Protein AF-A0A9D9DMZ6-F1 (afdb_monomer)

pLDDT: mean 81.66, std 17.91, range [35.28, 98.69]

Organism: NCBI:txid2840778

Structure (mmCIF, N/CA/C/O backbone):
data_AF-A0A9D9DMZ6-F1
#
_entry.id   AF-A0A9D9DMZ6-F1
#
loop_
_atom_site.group_PDB
_atom_site.id
_atom_site.type_symbol
_atom_site.label_atom_id
_atom_site.label_alt_id
_atom_site.label_comp_id
_atom_site.label_asym_id
_atom_site.label_entity_id
_atom_site.label_seq_id
_atom_site.pdbx_PDB_ins_code
_atom_site.Cartn_x
_atom_site.Cartn_y
_atom_site.Cartn_z
_atom_site.occupancy
_atom_site.B_iso_or_equiv
_atom_site.auth_seq_id
_atom_site.auth_comp_id
_atom_site.auth_asym_id
_atom_site.auth_atom_id
_atom_site.pdbx_PDB_model_num
ATOM 1 N N . MET A 1 1 ? -43.850 -68.220 29.818 1.00 37.75 1 MET A N 1
ATOM 2 C CA . MET A 1 1 ? -42.716 -68.887 30.498 1.00 37.75 1 MET A CA 1
ATOM 3 C C . MET A 1 1 ? -41.676 -67.817 30.821 1.00 37.75 1 MET A C 1
ATOM 5 O O . MET A 1 1 ? -41.359 -67.054 29.920 1.00 37.75 1 MET A O 1
ATOM 9 N N . LYS A 1 2 ? -41.240 -67.664 32.081 1.00 36.75 2 LYS A N 1
ATOM 10 C CA . LYS A 1 2 ? -40.276 -66.617 32.492 1.00 36.75 2 LYS A CA 1
ATOM 11 C C . LYS A 1 2 ? -38.848 -67.173 32.451 1.00 36.75 2 LYS A C 1
ATOM 13 O O . LYS A 1 2 ? -38.629 -68.248 33.000 1.00 36.75 2 LYS A O 1
ATOM 18 N N . ILE A 1 3 ? -37.891 -66.418 31.912 1.00 43.75 3 ILE A N 1
ATOM 19 C CA . ILE A 1 3 ? -36.450 -66.615 32.156 1.00 43.75 3 ILE A CA 1
ATOM 20 C C . ILE A 1 3 ? -35.879 -65.301 32.711 1.00 43.75 3 ILE A C 1
ATOM 22 O O . ILE A 1 3 ? -36.419 -64.226 32.456 1.00 43.75 3 ILE A O 1
ATOM 26 N N . ARG A 1 4 ? -34.897 -65.425 33.609 1.00 39.34 4 ARG A N 1
ATOM 27 C CA . ARG A 1 4 ? -34.514 -64.419 34.612 1.00 39.34 4 ARG A CA 1
ATOM 28 C C . ARG A 1 4 ? -33.379 -63.499 34.157 1.00 39.34 4 ARG A C 1
ATOM 30 O O . ARG A 1 4 ? -32.518 -63.897 33.384 1.00 39.34 4 ARG A O 1
ATOM 37 N N . ASN A 1 5 ? -33.373 -62.316 34.767 1.00 40.12 5 ASN A N 1
ATOM 38 C CA . ASN A 1 5 ? -32.312 -61.309 34.813 1.00 40.12 5 ASN A CA 1
ATOM 39 C C . ASN A 1 5 ? -30.886 -61.882 34.919 1.00 40.12 5 ASN A C 1
ATOM 41 O O . ASN A 1 5 ? -30.649 -62.784 35.727 1.00 40.12 5 ASN A O 1
ATOM 45 N N . LEU A 1 6 ? -29.926 -61.204 34.276 1.00 42.66 6 LEU A N 1
ATOM 46 C CA . LEU A 1 6 ? -28.527 -61.182 34.709 1.00 42.66 6 LEU A CA 1
ATOM 47 C C . LEU A 1 6 ? -27.909 -59.774 34.544 1.00 42.66 6 LEU A C 1
ATOM 49 O O . LEU A 1 6 ? -27.430 -59.414 33.481 1.00 42.66 6 LEU A O 1
ATOM 53 N N . ILE A 1 7 ? -27.988 -58.997 35.630 1.00 45.31 7 ILE A N 1
ATOM 54 C CA . ILE A 1 7 ? -26.937 -58.123 36.201 1.00 45.31 7 ILE A CA 1
ATOM 55 C C . ILE A 1 7 ? -26.159 -57.171 35.246 1.00 45.31 7 ILE A C 1
ATOM 57 O O . ILE A 1 7 ? -25.244 -57.570 34.534 1.00 45.31 7 ILE A O 1
ATOM 61 N N . LEU A 1 8 ? -26.466 -55.869 35.367 1.00 39.31 8 LEU A N 1
ATOM 62 C CA . LEU A 1 8 ? -25.608 -54.701 35.051 1.00 39.31 8 LEU A CA 1
ATOM 63 C C . LEU A 1 8 ? -24.408 -54.604 36.039 1.00 39.31 8 LEU A C 1
ATOM 65 O O . LEU A 1 8 ? -24.528 -55.184 37.119 1.00 39.31 8 LEU A O 1
ATOM 69 N N . PRO A 1 9 ? -23.357 -53.770 35.822 1.00 46.75 9 PRO A N 1
ATOM 70 C CA . PRO A 1 9 ? -23.075 -52.914 34.659 1.00 46.75 9 PRO A CA 1
ATOM 71 C C . PRO A 1 9 ? -21.611 -52.937 34.143 1.00 46.75 9 PRO A C 1
ATOM 73 O O . PRO A 1 9 ? -20.667 -53.176 34.890 1.00 46.75 9 PRO A O 1
ATOM 76 N N . ALA A 1 10 ? -21.402 -52.524 32.888 1.00 39.53 10 ALA A N 1
ATOM 77 C CA . ALA A 1 10 ? -20.087 -52.131 32.364 1.00 39.53 10 ALA A CA 1
ATOM 78 C C . ALA A 1 10 ? -19.959 -50.594 32.316 1.00 39.53 10 ALA A C 1
ATOM 80 O O . ALA A 1 10 ? -20.006 -49.985 31.251 1.00 39.53 10 ALA A O 1
ATOM 81 N N . VAL A 1 11 ? -19.830 -49.956 33.486 1.00 48.62 11 VAL A N 1
ATOM 82 C CA . VAL A 1 11 ? -19.510 -48.520 33.605 1.00 48.62 11 VAL A CA 1
ATOM 83 C C . VAL A 1 11 ? -18.025 -48.376 33.920 1.00 48.62 11 VAL A C 1
ATOM 85 O O . VAL A 1 11 ? -17.652 -48.339 35.086 1.00 48.62 11 VAL A O 1
ATOM 88 N N . LEU A 1 12 ? -17.195 -48.330 32.874 1.00 45.12 12 LEU A N 1
ATOM 89 C CA . LEU A 1 12 ? -15.930 -47.580 32.816 1.00 45.12 12 LEU A CA 1
ATOM 90 C C . LEU A 1 12 ? -15.348 -47.702 31.398 1.00 45.12 12 LEU A C 1
ATOM 92 O O . LEU A 1 12 ? -14.636 -48.653 31.085 1.00 45.12 12 LEU A O 1
ATOM 96 N N . LEU A 1 13 ? -15.655 -46.743 30.522 1.00 39.28 13 LEU A N 1
ATOM 97 C CA . LEU A 1 13 ? -14.979 -46.632 29.228 1.00 39.28 13 LEU A CA 1
ATOM 98 C C . LEU A 1 13 ? -14.701 -45.162 28.897 1.00 39.28 13 LEU A C 1
ATOM 100 O O . LEU A 1 13 ? -15.399 -44.517 28.127 1.00 39.28 13 LEU A O 1
ATOM 104 N N . LEU A 1 14 ? -13.652 -44.674 29.564 1.00 43.72 14 LEU A N 1
ATOM 105 C CA . LEU A 1 14 ? -12.668 -43.723 29.041 1.00 43.72 14 LEU A CA 1
ATOM 106 C C . LEU A 1 14 ? -13.216 -42.420 28.429 1.00 43.72 14 LEU A C 1
ATOM 108 O O . LEU A 1 14 ? -13.197 -42.202 27.219 1.00 43.72 14 LEU A O 1
ATOM 112 N N . PHE A 1 15 ? -13.545 -41.481 29.320 1.00 45.50 15 PHE A N 1
ATOM 113 C CA . PHE A 1 15 ? -13.350 -40.051 29.060 1.00 45.50 15 PHE A CA 1
ATOM 114 C C . PHE A 1 15 ? -11.853 -39.771 28.833 1.00 45.50 15 PHE A C 1
ATOM 116 O O . PHE A 1 15 ? -11.133 -39.493 29.791 1.00 45.50 15 PHE A O 1
ATOM 123 N N . SER A 1 16 ? -11.362 -39.864 27.594 1.00 45.53 16 SER A N 1
ATOM 124 C CA . SER A 1 16 ? -9.968 -39.502 27.283 1.00 45.53 16 SER A CA 1
ATOM 125 C C . SER A 1 16 ? -9.692 -39.256 25.791 1.00 45.53 16 SER A C 1
ATOM 127 O O . SER A 1 16 ? -8.768 -39.853 25.254 1.00 45.53 16 SER A O 1
ATOM 129 N N . LEU A 1 17 ? -10.467 -38.386 25.127 1.00 41.41 17 LEU A N 1
ATOM 130 C CA . LEU A 1 17 ? -10.063 -37.675 23.893 1.00 41.41 17 LEU A CA 1
ATOM 131 C C . LEU A 1 17 ? -10.787 -36.312 23.784 1.00 41.41 17 LEU A C 1
ATOM 133 O O . LEU A 1 17 ? -11.514 -36.042 22.835 1.00 41.41 17 LEU A O 1
ATOM 137 N N . TYR A 1 18 ? -10.577 -35.441 24.774 1.00 45.91 18 TYR A N 1
ATOM 138 C CA . TYR A 1 18 ? -10.715 -33.988 24.603 1.00 45.91 18 TYR A CA 1
ATOM 139 C C . TYR A 1 18 ? -9.378 -33.356 24.987 1.00 45.91 18 TYR A C 1
ATOM 141 O O . TYR A 1 18 ? -9.158 -32.923 26.113 1.00 45.91 18 TYR A O 1
ATOM 149 N N . SER A 1 19 ? -8.458 -33.393 24.030 1.00 38.38 19 SER A N 1
ATOM 150 C CA . SER A 1 19 ? -7.196 -32.663 24.055 1.00 38.38 19 SER A CA 1
ATOM 151 C C . SER A 1 19 ? -6.942 -32.196 22.627 1.00 38.38 19 SER A C 1
ATOM 153 O O . SER A 1 19 ? -6.104 -32.715 21.901 1.00 38.38 19 SER A O 1
ATOM 155 N N . CYS A 1 20 ? -7.767 -31.238 22.201 1.00 35.28 20 CYS A N 1
ATOM 156 C CA . CYS A 1 20 ? -7.251 -30.224 21.304 1.00 35.28 20 CYS A CA 1
ATOM 157 C C . CYS A 1 20 ? -6.386 -29.360 22.223 1.00 35.28 20 CYS A C 1
ATOM 159 O O . CYS A 1 20 ? -6.928 -28.566 22.996 1.00 35.28 20 CYS A O 1
ATOM 161 N N . GLU A 1 21 ? -5.079 -29.619 22.260 1.00 38.88 21 GLU A N 1
ATOM 162 C CA . GLU A 1 21 ? -4.162 -28.670 22.880 1.00 38.88 21 GLU A CA 1
ATOM 163 C C . GLU A 1 21 ? -4.333 -27.360 22.115 1.00 38.88 21 GLU A C 1
ATOM 165 O O . GLU A 1 21 ? -4.167 -27.305 20.896 1.00 38.88 21 GLU A O 1
ATOM 170 N N . VAL A 1 22 ? -4.783 -26.327 22.825 1.00 42.16 22 VAL A N 1
ATOM 171 C CA . VAL A 1 22 ? -4.778 -24.975 22.285 1.00 42.16 22 VAL A CA 1
ATOM 172 C C . VAL A 1 22 ? -3.311 -24.580 22.251 1.00 42.16 22 VAL A C 1
ATOM 174 O O . VAL A 1 22 ? -2.717 -24.334 23.301 1.00 42.16 22 VAL A O 1
ATOM 177 N N . GLU A 1 23 ? -2.720 -24.577 21.059 1.00 40.06 23 GLU A N 1
ATOM 178 C CA . GLU A 1 23 ? -1.382 -24.036 20.834 1.00 40.06 23 GLU A CA 1
ATOM 179 C C . GLU A 1 23 ? -1.420 -22.508 21.020 1.00 40.06 23 GLU A C 1
ATOM 181 O O . GLU A 1 23 ? -1.447 -21.738 20.063 1.00 40.06 23 GLU A O 1
ATOM 186 N N . GLU A 1 24 ? -1.434 -22.052 22.275 1.00 48.66 24 GLU A N 1
ATOM 187 C CA . GLU A 1 24 ? -1.028 -20.690 22.611 1.00 48.66 24 GLU A CA 1
ATOM 188 C C . GLU A 1 24 ? 0.501 -20.621 22.625 1.00 48.66 24 GLU A C 1
ATOM 190 O O . GLU A 1 24 ? 1.169 -21.297 23.414 1.00 48.66 24 GLU A O 1
ATOM 195 N N . PRO A 1 25 ? 1.059 -19.731 21.797 1.00 38.06 25 PRO A N 1
ATOM 196 C CA . PRO A 1 25 ? 1.974 -18.758 22.374 1.00 38.06 25 PRO A CA 1
ATOM 197 C C . PRO A 1 25 ? 1.636 -17.322 21.949 1.00 38.06 25 PRO A C 1
ATOM 199 O O . PRO A 1 25 ? 2.537 -16.504 21.790 1.00 38.06 25 PRO A O 1
ATOM 202 N N . PHE A 1 26 ? 0.350 -16.964 21.840 1.00 41.75 26 PHE A N 1
ATOM 203 C CA . PHE A 1 26 ? -0.015 -15.549 21.936 1.00 41.75 26 PHE A CA 1
ATOM 204 C C . PHE A 1 26 ? 0.197 -15.094 23.381 1.00 41.75 26 PHE A C 1
ATOM 206 O O . PHE A 1 26 ? -0.598 -15.381 24.276 1.00 41.75 26 PHE A O 1
ATOM 213 N N . SER A 1 27 ? 1.316 -14.404 23.612 1.00 45.25 27 SER A N 1
ATOM 214 C CA . SER A 1 27 ? 1.626 -13.768 24.892 1.00 45.25 27 SER A CA 1
ATOM 215 C C . SER A 1 27 ? 0.422 -12.947 25.358 1.00 45.25 27 SER A C 1
ATOM 217 O O . SER A 1 27 ? -0.088 -12.134 24.587 1.00 45.25 27 SER A O 1
ATOM 219 N N . LYS A 1 28 ? -0.041 -13.182 26.596 1.00 42.53 28 LYS A N 1
ATOM 220 C CA . LYS A 1 28 ? -1.295 -12.645 27.154 1.00 42.53 28 LYS A CA 1
ATOM 221 C C . LYS A 1 28 ? -1.372 -11.116 27.090 1.00 42.53 28 LYS A C 1
ATOM 223 O O . LYS A 1 28 ? -1.122 -10.430 28.084 1.00 42.53 28 LYS A O 1
ATOM 228 N N . ARG A 1 29 ? -1.809 -10.579 25.952 1.00 57.09 29 ARG A N 1
ATOM 229 C CA . ARG A 1 29 ? -2.463 -9.276 25.908 1.00 57.09 29 ARG A CA 1
ATOM 230 C C . ARG A 1 29 ? -3.816 -9.451 26.589 1.00 57.09 29 ARG A C 1
ATOM 232 O O . ARG A 1 29 ? -4.506 -10.441 26.358 1.00 57.09 29 ARG A O 1
ATOM 239 N N . SER A 1 30 ? -4.165 -8.532 27.481 1.00 68.88 30 SER A N 1
ATOM 240 C CA . SER A 1 30 ? -5.499 -8.520 28.075 1.00 68.88 30 SER A CA 1
ATOM 241 C C . SER A 1 30 ? -6.530 -8.329 26.969 1.00 68.88 30 SER A C 1
ATOM 243 O O . SER A 1 30 ? -6.394 -7.399 26.169 1.00 68.88 30 SER A O 1
ATOM 245 N N . GLU A 1 31 ? -7.544 -9.187 26.948 1.00 78.75 31 GLU A N 1
ATOM 246 C CA . GLU A 1 31 ? -8.739 -9.002 26.128 1.00 78.75 31 GLU A CA 1
ATOM 247 C C . GLU A 1 31 ? -9.329 -7.613 26.419 1.00 78.75 31 GLU A C 1
ATOM 249 O O . GLU A 1 31 ? -9.458 -7.216 27.582 1.00 78.75 31 GLU A O 1
ATOM 254 N N . ILE A 1 32 ? -9.600 -6.843 25.367 1.00 84.31 32 ILE A N 1
ATOM 255 C CA . ILE A 1 32 ? -10.177 -5.498 25.474 1.00 84.31 32 ILE A CA 1
ATOM 256 C C . ILE A 1 32 ? -11.670 -5.529 25.176 1.00 84.31 32 ILE A C 1
ATOM 258 O O . ILE A 1 32 ? -12.154 -6.383 24.435 1.00 84.31 32 ILE A O 1
ATOM 262 N N . GLU A 1 33 ? -12.380 -4.532 25.697 1.00 87.38 33 GLU A N 1
ATOM 263 C CA . GLU A 1 33 ? -13.735 -4.217 25.261 1.00 87.38 33 GLU A CA 1
ATOM 264 C C . GLU A 1 33 ? -13.714 -3.749 23.795 1.00 87.38 33 GLU A C 1
ATOM 266 O O . GLU A 1 33 ? -13.025 -2.785 23.440 1.00 87.38 33 GLU A O 1
ATOM 271 N N . GLU A 1 34 ? -14.443 -4.460 22.937 1.00 91.62 34 GLU A N 1
ATOM 272 C CA . GLU A 1 34 ? -14.573 -4.171 21.505 1.00 91.62 34 GLU A CA 1
ATOM 273 C C . GLU A 1 34 ? -15.704 -3.177 21.221 1.00 91.62 34 GLU A C 1
ATOM 275 O O . GLU A 1 34 ? -16.625 -2.998 22.017 1.00 91.62 34 GLU A O 1
ATOM 280 N N . GLY A 1 35 ? -15.657 -2.531 20.054 1.00 91.31 35 GLY A N 1
ATOM 281 C CA . GLY A 1 35 ? -16.710 -1.613 19.611 1.00 91.31 35 GLY A CA 1
ATOM 282 C C . GLY A 1 35 ? -16.605 -0.184 20.155 1.00 91.31 35 GLY A C 1
ATOM 283 O O . GLY A 1 35 ? -17.409 0.664 19.766 1.00 91.31 35 GLY A O 1
ATOM 284 N N . LEU A 1 36 ? -15.613 0.127 20.997 1.00 91.75 36 LEU A N 1
ATOM 285 C CA . LEU A 1 36 ? -15.383 1.483 21.500 1.00 91.75 36 LEU A CA 1
ATOM 286 C C . LEU A 1 36 ? -14.751 2.356 20.400 1.00 91.75 36 LEU A C 1
ATOM 288 O O . LEU A 1 36 ? -13.689 1.991 19.890 1.00 91.75 36 LEU A O 1
ATOM 292 N N . PRO A 1 37 ? -15.339 3.512 20.030 1.00 93.94 37 PRO A N 1
ATOM 293 C CA . PRO A 1 37 ? -14.751 4.406 19.035 1.00 93.94 37 PRO A CA 1
ATOM 294 C C . PRO A 1 37 ? -13.361 4.894 19.455 1.00 93.94 37 PRO A C 1
ATOM 296 O O . PRO A 1 37 ? -13.184 5.425 20.553 1.00 93.94 37 PRO A O 1
ATOM 299 N N . VAL A 1 38 ? -12.379 4.753 18.566 1.00 95.44 38 VAL A N 1
ATOM 300 C CA . VAL A 1 38 ? -10.989 5.134 18.825 1.00 95.44 38 VAL A CA 1
ATOM 301 C C . VAL A 1 38 ? -10.318 5.710 17.578 1.00 95.44 38 VAL A C 1
ATOM 303 O O . VAL A 1 38 ? -10.436 5.197 16.464 1.00 95.44 38 VAL A O 1
ATOM 306 N N . LYS A 1 39 ? -9.576 6.798 17.781 1.00 96.06 39 LYS A N 1
ATOM 307 C CA . LYS A 1 39 ? -8.600 7.332 16.836 1.00 96.06 39 LYS A CA 1
ATOM 308 C C . LYS A 1 39 ? -7.282 6.584 17.013 1.00 96.06 39 LYS A C 1
ATOM 310 O O . LYS A 1 39 ? -6.703 6.600 18.096 1.00 96.06 39 LYS A O 1
ATOM 315 N N . VAL A 1 40 ? -6.791 5.968 15.950 1.00 95.56 40 VAL A N 1
ATOM 316 C CA . VAL A 1 40 ? -5.572 5.163 15.941 1.00 95.56 40 VAL A CA 1
ATOM 317 C C . VAL A 1 40 ? -4.466 5.910 15.206 1.00 95.56 40 VAL A C 1
ATOM 319 O O . VAL A 1 40 ? -4.624 6.289 14.044 1.00 95.56 40 VAL A O 1
ATOM 322 N N . LEU A 1 41 ? -3.336 6.092 15.885 1.00 96.38 41 LEU A N 1
ATOM 323 C CA . LEU A 1 41 ? -2.079 6.549 15.308 1.00 96.38 41 LEU A CA 1
ATOM 324 C C . LEU A 1 41 ? -1.249 5.331 14.888 1.00 96.38 41 LEU A C 1
ATOM 326 O O . LEU A 1 41 ? -0.882 4.489 15.713 1.00 96.38 41 LEU A O 1
ATOM 330 N N . VAL A 1 42 ? -0.977 5.253 13.588 1.00 97.12 42 VAL A N 1
ATOM 331 C CA . VAL A 1 42 ? -0.292 4.158 12.901 1.00 97.12 42 VAL A CA 1
ATOM 332 C C . VAL A 1 42 ? 1.087 4.653 12.447 1.00 97.12 42 VAL A C 1
ATOM 334 O O . VAL A 1 42 ? 1.163 5.426 11.486 1.00 97.12 42 VAL A O 1
ATOM 337 N N . PRO A 1 43 ? 2.188 4.246 13.104 1.00 97.00 43 PRO A N 1
ATOM 338 C CA . PRO A 1 43 ? 3.532 4.479 12.587 1.00 97.00 43 PRO A CA 1
ATOM 339 C C . PRO A 1 43 ? 3.691 3.798 11.226 1.00 97.00 43 PRO A C 1
ATOM 341 O O . PRO A 1 43 ? 3.212 2.677 11.045 1.00 97.00 43 PRO A O 1
ATOM 344 N N . PHE A 1 44 ? 4.371 4.440 10.276 1.00 96.88 44 PHE A N 1
ATOM 345 C CA . PHE A 1 44 ? 4.678 3.829 8.983 1.00 96.88 44 PHE A CA 1
ATOM 346 C C . PHE A 1 44 ? 6.150 3.965 8.607 1.00 96.88 44 PHE A C 1
ATOM 348 O O . PHE A 1 44 ? 6.800 4.973 8.912 1.00 96.88 44 PHE A O 1
ATOM 355 N N . ARG A 1 45 ? 6.625 2.987 7.830 1.00 95.25 45 ARG A N 1
ATOM 356 C CA . ARG A 1 45 ? 7.841 3.105 7.024 1.00 95.25 45 ARG A CA 1
ATOM 357 C C . ARG A 1 45 ? 7.678 2.450 5.660 1.00 95.25 45 ARG A C 1
ATOM 359 O O . ARG A 1 45 ? 6.905 1.508 5.493 1.00 95.25 45 ARG A O 1
ATOM 366 N N . THR A 1 46 ? 8.472 2.893 4.699 1.00 91.12 46 THR A N 1
ATOM 367 C CA . THR A 1 46 ? 8.664 2.193 3.427 1.00 91.12 46 THR A CA 1
ATOM 368 C C . THR A 1 46 ? 9.827 1.203 3.516 1.00 91.12 46 THR A C 1
ATOM 370 O O . THR A 1 46 ? 10.835 1.434 4.191 1.00 91.12 46 THR A O 1
ATOM 373 N N . GLN A 1 47 ? 9.679 0.059 2.855 1.00 81.44 47 GLN A N 1
ATOM 374 C CA . GLN A 1 47 ? 10.746 -0.912 2.648 1.00 81.44 47 GLN A CA 1
ATOM 375 C C . GLN A 1 47 ? 11.454 -0.617 1.317 1.00 81.44 47 GLN A C 1
ATOM 377 O O . GLN A 1 47 ? 10.774 -0.339 0.325 1.00 81.44 47 GLN A O 1
ATOM 382 N N . PRO A 1 48 ? 12.795 -0.723 1.239 1.00 65.12 48 PRO A N 1
ATOM 383 C CA . PRO A 1 48 ? 13.491 -0.671 -0.040 1.00 65.12 48 PRO A CA 1
ATOM 384 C C . PRO A 1 48 ? 13.003 -1.821 -0.926 1.00 65.12 48 PRO A C 1
ATOM 386 O O . PRO A 1 48 ? 13.202 -2.989 -0.592 1.00 65.12 48 PRO A O 1
ATOM 389 N N . GLY A 1 49 ? 12.358 -1.506 -2.051 1.00 59.22 49 GLY A N 1
ATOM 390 C CA . GLY A 1 49 ? 11.912 -2.539 -2.987 1.00 59.22 49 GLY A CA 1
ATOM 391 C C . GLY A 1 49 ? 13.101 -3.323 -3.549 1.00 59.22 49 GLY A C 1
ATOM 392 O O . GLY A 1 49 ? 14.156 -2.734 -3.798 1.00 59.22 49 GLY A O 1
ATOM 393 N N . VAL A 1 50 ? 12.917 -4.631 -3.768 1.00 56.06 50 VAL A N 1
ATOM 394 C CA . VAL A 1 50 ? 13.964 -5.554 -4.243 1.00 56.06 50 VAL A CA 1
ATOM 395 C C . VAL A 1 50 ? 14.673 -4.957 -5.459 1.00 56.06 50 VAL A C 1
ATOM 397 O O . VAL A 1 50 ? 14.066 -4.743 -6.513 1.00 56.06 50 VAL A O 1
ATOM 400 N N . VAL A 1 51 ? 15.953 -4.616 -5.275 1.00 48.41 51 VAL A N 1
ATOM 401 C CA . VAL A 1 51 ? 16.706 -3.878 -6.284 1.00 48.41 51 VAL A CA 1
ATOM 402 C C . VAL A 1 51 ? 17.146 -4.801 -7.380 1.00 48.41 51 VAL A C 1
ATOM 404 O O . VAL A 1 51 ? 17.811 -5.815 -7.185 1.00 48.41 51 VAL A O 1
ATOM 407 N N . ILE A 1 52 ? 16.845 -4.297 -8.551 1.00 51.53 52 ILE A N 1
ATOM 408 C CA . ILE A 1 52 ? 17.470 -4.615 -9.798 1.00 51.53 52 ILE A CA 1
ATOM 409 C C . ILE A 1 52 ? 17.247 -3.295 -10.619 1.00 51.53 52 ILE A C 1
ATOM 411 O O . ILE A 1 52 ? 16.163 -2.753 -10.531 1.00 51.53 52 ILE A O 1
ATOM 415 N N . THR A 1 53 ? 18.212 -2.618 -11.268 1.00 42.47 53 THR A N 1
ATOM 416 C CA . THR A 1 53 ? 18.091 -1.191 -11.746 1.00 42.47 53 THR A CA 1
ATOM 417 C C . THR A 1 53 ? 16.812 -0.735 -12.496 1.00 42.47 53 THR A C 1
ATOM 419 O O . THR A 1 53 ? 16.141 -1.481 -13.189 1.00 42.47 53 THR A O 1
ATOM 422 N N . ARG A 1 54 ? 16.612 0.583 -12.589 1.00 54.78 54 ARG A N 1
ATOM 423 C CA . ARG A 1 54 ? 16.808 1.284 -13.882 1.00 54.78 54 ARG A CA 1
ATOM 424 C C . ARG A 1 54 ? 17.704 2.493 -13.568 1.00 54.78 54 ARG A C 1
ATOM 426 O O . ARG A 1 54 ? 18.468 2.412 -12.610 1.00 54.78 54 ARG A O 1
ATOM 433 N N . ALA A 1 55 ? 17.637 3.596 -14.315 1.00 46.62 55 ALA A N 1
ATOM 434 C CA . ALA A 1 55 ? 18.256 4.841 -13.859 1.00 46.62 55 ALA A CA 1
ATOM 435 C C . ALA A 1 55 ? 17.737 5.155 -12.446 1.00 46.62 55 ALA A C 1
ATOM 437 O O . ALA A 1 55 ? 16.525 5.257 -12.260 1.00 46.62 55 ALA A O 1
ATOM 438 N N . ASP A 1 56 ? 18.648 5.204 -11.476 1.00 53.12 56 ASP A N 1
ATOM 439 C CA . ASP A 1 56 ? 18.305 5.261 -10.060 1.00 53.12 56 ASP A CA 1
ATOM 440 C C . ASP A 1 56 ? 17.618 6.596 -9.764 1.00 53.12 56 ASP A C 1
ATOM 442 O O . ASP A 1 56 ? 18.233 7.661 -9.870 1.00 53.12 56 ASP A O 1
ATOM 446 N N . GLN A 1 57 ? 16.330 6.551 -9.425 1.00 59.19 57 GLN A N 1
ATOM 447 C CA . GLN A 1 57 ? 15.746 7.647 -8.668 1.00 59.19 57 GLN A CA 1
ATOM 448 C C . GLN A 1 57 ? 16.349 7.539 -7.270 1.00 59.19 57 GLN A C 1
ATOM 450 O O . GLN A 1 57 ? 16.439 6.441 -6.721 1.00 59.19 57 GLN A O 1
ATOM 455 N N . GLY A 1 58 ? 16.799 8.659 -6.702 1.00 68.19 58 GLY A N 1
ATOM 456 C CA . GLY A 1 58 ? 17.417 8.631 -5.378 1.00 68.19 58 GLY A CA 1
ATOM 457 C C . GLY A 1 58 ? 16.486 7.948 -4.374 1.00 68.19 58 GLY A C 1
ATOM 458 O O . GLY A 1 58 ? 15.272 8.146 -4.429 1.00 68.19 58 GLY A O 1
ATOM 459 N N . ALA A 1 59 ? 17.043 7.158 -3.452 1.00 75.00 59 ALA A N 1
ATOM 460 C CA . ALA A 1 59 ? 16.258 6.376 -2.492 1.00 75.00 59 ALA A CA 1
ATOM 461 C C . ALA A 1 59 ? 15.269 7.223 -1.661 1.00 75.00 59 ALA A C 1
ATOM 463 O O . ALA A 1 59 ? 14.298 6.687 -1.141 1.00 75.00 59 ALA A O 1
ATOM 464 N N . GLU A 1 60 ? 15.483 8.535 -1.554 1.00 79.12 60 GLU A N 1
ATOM 465 C CA . GLU A 1 60 ? 14.523 9.492 -0.997 1.00 79.12 60 GLU A CA 1
ATOM 466 C C . GLU A 1 60 ? 13.211 9.568 -1.801 1.00 79.12 60 GLU A C 1
ATOM 468 O O . GLU A 1 60 ? 12.139 9.565 -1.204 1.00 79.12 60 GLU A O 1
ATOM 473 N N . LEU A 1 61 ? 13.283 9.598 -3.137 1.00 82.50 61 LEU A N 1
ATOM 474 C CA . LEU A 1 61 ? 12.126 9.663 -4.036 1.00 82.50 61 LEU A CA 1
ATOM 475 C C . LEU A 1 61 ? 11.454 8.296 -4.198 1.00 82.50 61 LEU A C 1
ATOM 477 O O . LEU A 1 61 ? 10.236 8.204 -4.076 1.00 82.50 61 LEU A O 1
ATOM 481 N N . GLU A 1 62 ? 12.225 7.222 -4.422 1.00 84.88 62 GLU A N 1
ATOM 482 C CA . GLU A 1 62 ? 11.651 5.873 -4.608 1.00 84.88 62 GLU A CA 1
ATOM 483 C C . GLU A 1 62 ? 10.869 5.369 -3.399 1.00 84.88 62 GLU A C 1
ATOM 485 O O . GLU A 1 62 ? 9.969 4.549 -3.556 1.00 84.88 62 GLU A O 1
ATOM 490 N N . ASN A 1 63 ? 11.237 5.836 -2.208 1.00 89.00 63 ASN A N 1
ATOM 491 C CA . ASN A 1 63 ? 10.654 5.419 -0.942 1.00 89.00 63 ASN A CA 1
ATOM 492 C C . ASN A 1 63 ? 9.756 6.514 -0.338 1.00 89.00 63 ASN A C 1
ATOM 494 O O . ASN A 1 63 ? 9.432 6.429 0.848 1.00 89.00 63 ASN A O 1
ATOM 498 N N . ARG A 1 64 ? 9.374 7.542 -1.117 1.00 92.50 64 ARG A N 1
ATOM 499 C CA . ARG A 1 64 ? 8.524 8.642 -0.648 1.00 92.50 64 ARG A CA 1
ATOM 500 C C . ARG A 1 64 ? 7.052 8.241 -0.593 1.00 92.50 64 ARG A C 1
ATOM 502 O O . ARG A 1 64 ? 6.510 7.752 -1.579 1.00 92.50 64 ARG A O 1
ATOM 509 N N . VAL A 1 65 ? 6.390 8.552 0.51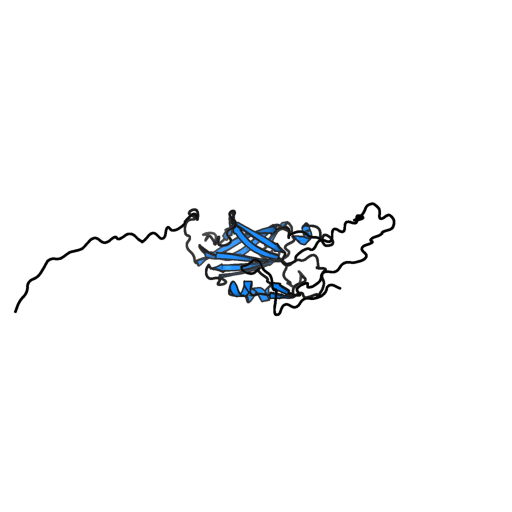6 1.00 96.19 65 VAL A N 1
ATOM 510 C CA . VAL A 1 65 ? 4.930 8.580 0.667 1.00 96.19 65 VAL A CA 1
ATOM 511 C C . VAL A 1 65 ? 4.482 10.042 0.578 1.00 96.19 65 VAL A C 1
ATOM 513 O O . VAL A 1 65 ? 5.014 10.893 1.288 1.00 96.19 65 VAL A O 1
ATOM 516 N N . ASN A 1 66 ? 3.543 10.349 -0.318 1.00 96.56 66 ASN A N 1
ATOM 517 C CA . ASN A 1 66 ? 2.990 11.700 -0.509 1.00 96.56 66 ASN A CA 1
ATOM 518 C C . ASN A 1 66 ? 1.549 11.806 0.018 1.00 96.56 66 ASN A C 1
ATOM 520 O O . ASN A 1 66 ? 1.150 12.834 0.554 1.00 96.56 66 ASN A O 1
ATOM 524 N N . ASN A 1 67 ? 0.788 10.723 -0.127 1.00 98.06 67 ASN A N 1
ATOM 525 C CA . ASN A 1 67 ? -0.536 10.508 0.443 1.00 98.06 67 ASN A CA 1
ATOM 526 C C . ASN A 1 67 ? -0.691 9.006 0.753 1.00 98.06 67 ASN A C 1
ATOM 528 O O . ASN A 1 67 ? 0.087 8.184 0.250 1.00 98.06 67 ASN A O 1
ATOM 532 N N . ALA A 1 68 ? -1.674 8.643 1.575 1.00 98.44 68 ALA A N 1
ATOM 533 C CA . ALA A 1 68 ? -2.010 7.247 1.845 1.00 98.44 68 ALA A CA 1
ATOM 534 C C . ALA A 1 68 ? -3.492 7.072 2.178 1.00 98.44 68 ALA A C 1
ATOM 536 O O . ALA A 1 68 ? -4.071 7.877 2.897 1.00 98.44 68 ALA A O 1
ATOM 537 N N . TYR A 1 69 ? -4.099 5.995 1.697 1.00 98.69 69 TYR A N 1
ATOM 538 C CA . TYR A 1 69 ? -5.433 5.561 2.086 1.00 98.69 69 TYR A CA 1
ATOM 539 C C . TYR A 1 69 ? -5.306 4.368 3.034 1.00 98.69 69 TYR A C 1
ATOM 541 O O . TYR A 1 69 ? -4.702 3.353 2.681 1.00 98.69 69 TYR A O 1
ATOM 549 N N . LEU A 1 70 ? -5.842 4.508 4.244 1.00 98.62 70 LEU A N 1
ATOM 550 C CA . LEU A 1 70 ? -5.898 3.452 5.251 1.00 98.62 70 LEU A CA 1
ATOM 551 C C . LEU A 1 70 ? -7.264 2.768 5.237 1.00 98.62 70 LEU A C 1
ATOM 553 O O . LEU A 1 70 ? -8.291 3.441 5.131 1.00 98.62 70 LEU A O 1
ATOM 557 N N . ILE A 1 71 ? -7.267 1.447 5.422 1.00 98.62 71 ILE A N 1
ATOM 558 C CA . ILE A 1 71 ? -8.467 0.625 5.613 1.00 98.62 71 ILE A CA 1
ATOM 559 C C . ILE A 1 71 ? -8.250 -0.295 6.814 1.00 98.62 71 ILE A C 1
ATOM 561 O O . ILE A 1 71 ? -7.229 -0.975 6.896 1.00 98.62 71 ILE A O 1
ATOM 565 N N . VAL A 1 72 ? -9.209 -0.317 7.737 1.00 98.31 72 VAL A N 1
ATOM 566 C CA . VAL A 1 72 ? -9.265 -1.255 8.863 1.00 98.31 72 VAL A CA 1
ATOM 567 C C . VAL A 1 72 ? -10.346 -2.285 8.580 1.00 98.31 72 VAL A C 1
ATOM 569 O O . VAL A 1 72 ? -11.492 -1.917 8.300 1.00 98.31 72 VAL A O 1
ATOM 572 N N . PHE A 1 73 ? -9.990 -3.558 8.705 1.00 98.31 73 PHE A N 1
ATOM 573 C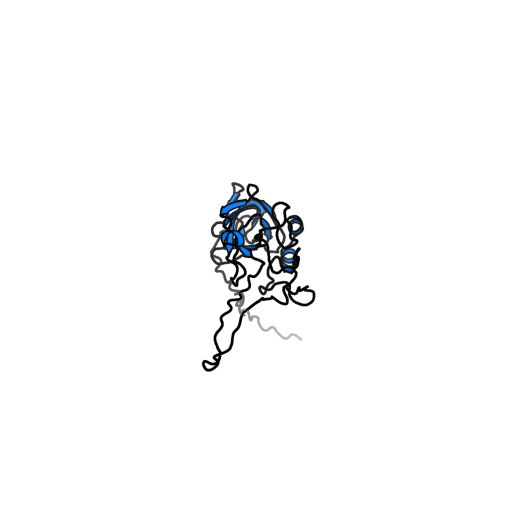 CA . PHE A 1 73 ? -10.912 -4.682 8.615 1.00 98.31 73 PHE A CA 1
ATOM 574 C C . PHE A 1 73 ? -11.021 -5.409 9.960 1.00 98.31 73 PHE A C 1
ATOM 576 O O . PHE A 1 73 ? -10.037 -5.488 10.701 1.00 98.31 73 PHE A O 1
ATOM 583 N N . ASP A 1 74 ? -12.210 -5.933 10.267 1.00 97.12 74 ASP A N 1
ATOM 584 C CA . ASP A 1 74 ? -12.393 -6.915 11.344 1.00 97.12 74 ASP A CA 1
ATOM 585 C C . ASP A 1 74 ? -11.793 -8.288 10.968 1.00 97.12 74 ASP A C 1
ATOM 587 O O . ASP A 1 74 ? -11.337 -8.491 9.842 1.00 97.12 74 ASP A O 1
ATOM 591 N N . GLU A 1 75 ? -11.787 -9.246 11.901 1.00 94.81 75 GLU A N 1
ATOM 592 C CA . GLU A 1 75 ? -11.292 -10.612 11.656 1.00 94.81 75 GLU A CA 1
ATOM 593 C C . GLU A 1 75 ? -11.977 -11.327 10.474 1.00 94.81 75 GLU A C 1
ATOM 595 O O . GLU A 1 75 ? -11.350 -12.146 9.805 1.00 94.81 75 GLU A O 1
ATOM 600 N N . VAL A 1 76 ? -13.249 -11.024 10.203 1.00 95.19 76 VAL A N 1
ATOM 601 C CA . VAL A 1 76 ? -14.032 -11.643 9.118 1.00 95.19 76 VAL A CA 1
ATOM 602 C C . VAL A 1 76 ? -13.788 -10.929 7.778 1.00 95.19 76 VAL A C 1
ATOM 604 O O . VAL A 1 76 ? -14.189 -11.417 6.722 1.00 95.19 76 VAL A O 1
ATOM 607 N N . GLY A 1 77 ? -13.100 -9.787 7.802 1.00 96.25 77 GLY A N 1
ATOM 608 C CA . GLY A 1 77 ? -12.723 -9.009 6.636 1.00 96.25 77 GLY A CA 1
ATOM 609 C C . GLY A 1 77 ? -13.721 -7.931 6.227 1.00 96.25 77 GLY A C 1
ATOM 610 O O . GLY A 1 77 ? -13.630 -7.461 5.094 1.00 96.25 77 GLY A O 1
ATOM 611 N N . ASN A 1 78 ? -14.646 -7.500 7.092 1.00 98.19 78 ASN A N 1
ATOM 612 C CA . ASN A 1 78 ? -15.519 -6.348 6.818 1.00 98.19 78 ASN A CA 1
ATOM 613 C C . ASN A 1 78 ? -14.798 -5.031 7.131 1.00 98.19 78 ASN A C 1
ATOM 615 O O . ASN A 1 78 ? -14.115 -4.920 8.149 1.00 98.19 78 ASN A O 1
ATOM 619 N N . LYS A 1 79 ? -14.975 -4.000 6.293 1.00 98.25 79 LYS A N 1
ATOM 620 C CA . LYS A 1 79 ? -14.421 -2.659 6.543 1.00 98.25 79 LYS A CA 1
ATOM 621 C C . LYS A 1 79 ? -15.101 -2.021 7.761 1.00 98.25 79 LYS A C 1
ATOM 623 O O . LYS A 1 79 ? -16.287 -1.703 7.706 1.00 98.25 79 LYS A O 1
ATOM 628 N N . ILE A 1 80 ? -14.327 -1.760 8.814 1.00 97.69 80 ILE A N 1
ATOM 629 C CA . ILE A 1 80 ? -14.770 -1.079 10.048 1.00 97.69 80 ILE A CA 1
ATOM 630 C C . ILE A 1 80 ? -14.217 0.348 10.193 1.00 97.69 80 ILE A C 1
ATOM 632 O O . ILE A 1 80 ? -14.666 1.106 11.051 1.00 97.69 80 ILE A O 1
ATOM 636 N N . GLY A 1 81 ? -13.287 0.749 9.323 1.00 97.81 81 GLY A N 1
ATOM 637 C CA . GLY A 1 81 ? -12.823 2.129 9.207 1.00 97.81 81 GLY A CA 1
ATOM 638 C C . GLY A 1 81 ? -12.040 2.361 7.917 1.00 97.81 81 GLY A C 1
ATOM 639 O O . GLY A 1 81 ? -11.377 1.456 7.414 1.00 97.81 81 GLY A O 1
ATOM 640 N N . SER A 1 82 ? -12.090 3.579 7.386 1.00 98.44 82 SER A N 1
ATOM 641 C CA . SER A 1 82 ? -11.193 4.036 6.321 1.00 98.44 82 SER A CA 1
ATOM 642 C C . SER A 1 82 ? -10.897 5.524 6.443 1.00 98.44 82 SER A C 1
ATOM 644 O O . SER A 1 82 ? -11.673 6.277 7.038 1.00 98.44 82 SER A O 1
ATOM 646 N N . LYS A 1 83 ? -9.759 5.956 5.891 1.00 98.50 83 LYS A N 1
ATOM 647 C CA . LYS A 1 83 ? -9.428 7.377 5.745 1.00 98.50 83 LYS A CA 1
ATOM 648 C C . LYS A 1 83 ? -8.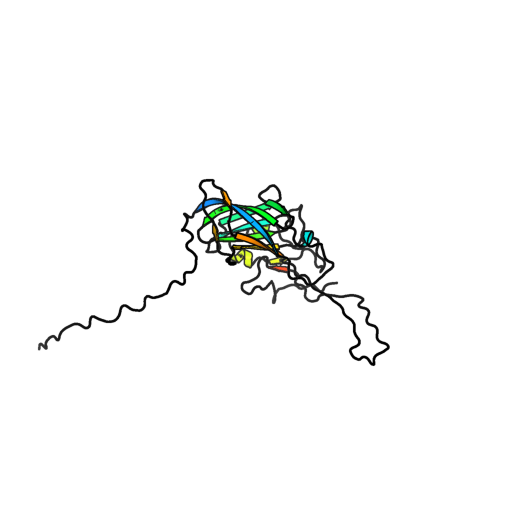389 7.593 4.652 1.00 98.50 83 LYS A C 1
ATOM 650 O O . LYS A 1 83 ? -7.357 6.924 4.634 1.00 98.50 83 LYS A O 1
ATOM 655 N N . PHE A 1 84 ? -8.636 8.579 3.793 1.00 98.62 84 PHE A N 1
ATOM 656 C CA . PHE A 1 84 ? -7.602 9.158 2.945 1.00 98.62 84 PHE A CA 1
ATOM 657 C C . PHE A 1 84 ? -6.827 10.222 3.730 1.00 98.62 84 PHE A C 1
ATOM 659 O O . PHE A 1 84 ? -7.418 11.166 4.259 1.00 98.62 84 PHE A O 1
ATOM 666 N N . CYS A 1 85 ? -5.512 10.050 3.810 1.00 98.44 85 CYS A N 1
ATOM 667 C CA . CYS A 1 85 ? -4.597 10.883 4.569 1.00 98.44 85 CYS A CA 1
ATOM 668 C C . CYS A 1 85 ? -3.633 11.627 3.638 1.00 98.44 85 CYS A C 1
ATOM 670 O O . CYS A 1 85 ? -2.990 11.035 2.766 1.00 98.44 85 CYS A O 1
ATOM 672 N N . THR A 1 86 ? -3.490 12.924 3.889 1.00 97.88 86 THR A N 1
ATOM 673 C CA . THR A 1 86 ? -2.522 13.827 3.247 1.00 97.88 86 THR A CA 1
ATOM 674 C C . THR A 1 86 ? -1.809 14.629 4.332 1.00 97.88 86 THR A C 1
ATOM 676 O O . THR A 1 86 ? -2.280 14.676 5.470 1.00 97.88 86 THR A O 1
ATOM 679 N N . GLU A 1 87 ? -0.684 15.272 4.016 1.00 95.56 87 GLU A N 1
ATOM 680 C CA . GLU A 1 87 ? 0.035 16.119 4.981 1.00 95.56 87 GLU A CA 1
ATOM 681 C C . GLU A 1 87 ? -0.907 17.180 5.593 1.00 95.56 87 GLU A C 1
ATOM 683 O O . GLU A 1 87 ? -1.664 17.839 4.876 1.00 95.56 87 GLU A O 1
ATOM 688 N N . GLY A 1 88 ? -0.941 17.275 6.928 1.00 93.00 88 GLY A N 1
ATOM 689 C CA . GLY A 1 88 ? -1.877 18.136 7.671 1.00 93.00 88 GLY A CA 1
ATOM 690 C C . GLY A 1 88 ? -3.331 17.631 7.762 1.00 93.00 88 GLY A C 1
ATOM 691 O O . GLY A 1 88 ? -4.159 18.260 8.420 1.00 93.00 88 GLY A O 1
ATOM 692 N N . ASN A 1 89 ? -3.658 16.489 7.148 1.00 96.19 89 ASN A N 1
ATOM 693 C CA . ASN A 1 89 ? -4.938 15.786 7.275 1.00 96.19 89 ASN A CA 1
ATOM 694 C C . ASN A 1 89 ? -4.693 14.294 7.553 1.00 96.19 89 ASN A C 1
ATOM 696 O O . ASN A 1 89 ? -4.842 13.430 6.688 1.00 96.19 89 ASN A O 1
ATOM 700 N N . GLY A 1 90 ? -4.297 13.982 8.787 1.00 96.06 90 GLY A N 1
ATOM 701 C CA . GLY A 1 90 ? -4.077 12.603 9.222 1.00 96.06 90 GLY A CA 1
ATOM 702 C C . GLY A 1 90 ? -2.814 11.936 8.686 1.00 96.06 90 GLY A C 1
ATOM 703 O O . GLY A 1 90 ? -2.704 10.718 8.801 1.00 96.06 90 GLY A O 1
ATOM 704 N N . MET A 1 91 ? -1.875 12.697 8.126 1.00 97.56 91 MET A N 1
ATOM 705 C CA . MET A 1 91 ? -0.513 12.251 7.854 1.00 97.56 91 MET A CA 1
ATOM 706 C C . MET A 1 91 ? 0.474 13.271 8.417 1.00 97.56 91 MET A C 1
ATOM 708 O O . MET A 1 91 ? 0.450 14.439 8.037 1.00 97.56 91 MET A O 1
ATOM 712 N N . GLU A 1 92 ? 1.363 12.792 9.281 1.00 96.75 92 GLU A N 1
ATOM 713 C CA . GLU A 1 92 ? 2.452 13.557 9.888 1.00 96.75 92 GLU A CA 1
ATOM 714 C C . GLU A 1 92 ? 3.786 12.909 9.469 1.00 96.75 92 GLU A C 1
ATOM 716 O O . GLU A 1 92 ? 4.239 11.941 10.102 1.00 96.75 92 GLU A O 1
ATOM 721 N N . PRO A 1 93 ? 4.398 13.352 8.353 1.00 93.38 93 PRO A N 1
ATOM 722 C CA . PRO A 1 93 ? 5.663 12.807 7.876 1.00 93.38 93 PRO A CA 1
ATOM 723 C C . PRO A 1 93 ? 6.828 13.243 8.775 1.00 93.38 93 PRO A C 1
ATOM 725 O O . PRO A 1 93 ? 7.000 14.418 9.091 1.00 93.38 93 PRO A O 1
ATOM 728 N N . LYS A 1 94 ? 7.685 12.289 9.145 1.00 93.00 94 LYS A N 1
ATOM 729 C CA . LYS A 1 94 ? 8.975 12.542 9.812 1.00 93.00 94 LYS A CA 1
ATOM 730 C C . LYS A 1 94 ? 10.115 12.641 8.796 1.00 93.00 94 LYS A C 1
ATOM 732 O O . LYS A 1 94 ? 11.053 13.415 8.972 1.00 93.00 94 LYS A O 1
ATOM 737 N N . THR A 1 95 ? 10.033 11.837 7.743 1.00 90.62 95 THR A N 1
ATOM 738 C CA . THR A 1 95 ? 10.845 11.899 6.522 1.00 90.62 95 THR A CA 1
ATOM 739 C C . THR A 1 95 ? 9.918 11.629 5.335 1.00 90.62 95 THR A C 1
ATOM 741 O O . THR A 1 95 ? 8.756 11.281 5.530 1.00 90.62 95 THR A O 1
ATOM 744 N N . GLY A 1 96 ? 10.416 11.691 4.095 1.00 86.62 96 GLY A N 1
ATOM 745 C CA . GLY A 1 96 ? 9.633 11.208 2.949 1.00 86.62 96 GLY A CA 1
ATOM 746 C C . GLY A 1 96 ? 9.204 9.735 3.080 1.00 86.62 96 GLY A C 1
ATOM 747 O O . GLY A 1 96 ? 8.181 9.350 2.530 1.00 86.62 96 GLY A O 1
ATOM 748 N N . SER A 1 97 ? 9.957 8.924 3.829 1.00 91.62 97 SER A N 1
ATOM 749 C CA . SER A 1 97 ? 9.803 7.468 3.951 1.00 91.62 97 SER A CA 1
ATOM 750 C C . SER A 1 97 ? 9.233 6.969 5.282 1.00 91.62 97 SER A C 1
ATOM 752 O O . SER A 1 97 ? 9.000 5.770 5.419 1.00 91.62 97 SER A O 1
ATOM 754 N N . THR A 1 98 ? 9.038 7.844 6.274 1.00 95.06 98 THR A N 1
ATOM 755 C CA . THR A 1 98 ? 8.584 7.473 7.626 1.00 95.06 98 THR A CA 1
ATOM 756 C C . THR A 1 98 ? 7.702 8.552 8.238 1.00 95.06 98 THR A C 1
ATOM 758 O O . THR A 1 98 ? 7.883 9.740 7.966 1.00 95.06 98 THR A O 1
ATOM 761 N N . GLY A 1 99 ? 6.789 8.167 9.124 1.00 95.69 99 GLY A N 1
ATOM 762 C CA . GLY A 1 99 ? 5.918 9.110 9.820 1.00 95.69 99 GLY A CA 1
ATOM 763 C C . GLY A 1 99 ? 4.800 8.412 10.578 1.00 95.69 99 GLY A C 1
ATOM 764 O O . GLY A 1 99 ? 4.922 7.246 10.948 1.00 95.69 99 GLY A O 1
ATOM 765 N N . THR A 1 100 ? 3.709 9.137 10.807 1.00 97.31 100 THR A N 1
ATOM 766 C CA . THR A 1 100 ? 2.481 8.610 11.419 1.00 97.31 100 THR A CA 1
ATOM 767 C C . THR A 1 100 ? 1.279 8.911 10.530 1.00 97.31 100 THR A C 1
ATOM 769 O O . THR A 1 100 ? 1.179 9.999 9.964 1.00 97.31 100 THR A O 1
ATOM 772 N N . LEU A 1 101 ? 0.360 7.954 10.426 1.00 98.06 101 LEU A N 1
ATOM 773 C CA . LEU A 1 101 ? -0.965 8.127 9.837 1.00 98.06 101 LEU A CA 1
ATOM 774 C C . LEU A 1 101 ? -2.035 8.031 10.934 1.00 98.06 101 LEU A C 1
ATOM 776 O O . LEU A 1 101 ? -1.859 7.317 11.917 1.00 98.06 101 LEU A O 1
ATOM 780 N N . GLU A 1 102 ? -3.149 8.736 10.770 1.00 97.44 102 GLU A N 1
ATOM 781 C CA . GLU A 1 102 ? -4.270 8.755 11.715 1.00 97.44 102 GLU A CA 1
ATOM 782 C C . GLU A 1 102 ? -5.543 8.224 11.051 1.00 97.44 102 GLU A C 1
ATOM 784 O O . GLU A 1 102 ? -5.982 8.799 10.055 1.00 97.44 102 GLU A O 1
ATOM 789 N N . ILE A 1 103 ? -6.194 7.226 11.653 1.00 97.19 103 ILE A N 1
ATOM 790 C CA . ILE A 1 103 ? -7.496 6.690 11.224 1.00 97.19 103 ILE A CA 1
ATOM 791 C C . ILE A 1 103 ? -8.469 6.564 12.404 1.00 97.19 103 ILE A C 1
ATOM 793 O O . ILE A 1 103 ? -8.066 6.212 13.507 1.00 97.19 103 ILE A O 1
ATOM 797 N N . ASN A 1 104 ? -9.756 6.835 12.180 1.00 96.56 104 ASN A N 1
ATOM 798 C CA . ASN A 1 104 ? -10.811 6.549 13.157 1.00 96.56 104 ASN A CA 1
ATOM 799 C C . ASN A 1 104 ? -11.405 5.162 12.872 1.00 96.56 104 ASN A C 1
ATOM 801 O O . ASN A 1 104 ? -11.672 4.833 11.716 1.00 96.56 104 ASN A O 1
ATOM 805 N N . THR A 1 105 ? -11.618 4.368 13.916 1.00 96.25 105 THR A N 1
ATOM 806 C CA . THR A 1 105 ? -12.200 3.019 13.857 1.00 96.25 105 THR A CA 1
ATOM 807 C C . THR A 1 105 ? -12.826 2.679 15.223 1.00 96.25 105 THR A C 1
ATOM 809 O O . THR A 1 105 ? -13.061 3.572 16.040 1.00 96.25 105 THR A O 1
ATOM 812 N N . ILE A 1 106 ? -13.102 1.404 15.482 1.00 94.81 106 ILE A N 1
ATOM 813 C CA . ILE A 1 106 ? -13.495 0.854 16.784 1.00 94.81 106 ILE A CA 1
ATOM 814 C C . ILE A 1 106 ? -12.402 -0.059 17.354 1.00 94.81 106 ILE A C 1
ATOM 816 O O . ILE A 1 106 ? -11.582 -0.598 16.606 1.00 94.81 106 ILE A O 1
ATOM 820 N N . SER A 1 107 ? -12.398 -0.247 18.674 1.00 94.31 107 SER A N 1
ATOM 821 C CA . SER A 1 107 ? -11.553 -1.239 19.340 1.00 94.31 107 SER A CA 1
ATOM 822 C C . SER A 1 107 ? -11.908 -2.664 18.909 1.00 94.31 107 SER A C 1
ATOM 824 O O . SER A 1 107 ? -13.082 -2.989 18.711 1.00 94.31 107 SER A O 1
ATOM 826 N N . GLN A 1 108 ? -10.883 -3.502 18.756 1.00 94.44 108 GLN A N 1
ATOM 827 C CA . GLN A 1 108 ? -10.971 -4.882 18.263 1.00 94.44 108 GLN A CA 1
ATOM 828 C C . GLN A 1 108 ? -9.831 -5.719 18.847 1.00 94.44 108 GLN A C 1
ATOM 830 O O . GLN A 1 108 ? -8.682 -5.269 18.830 1.00 94.44 108 GLN A O 1
ATOM 835 N N . ASN A 1 109 ? -10.092 -6.943 19.309 1.00 92.50 109 ASN A N 1
ATOM 836 C CA . ASN A 1 109 ? -9.018 -7.862 19.703 1.00 92.50 109 ASN A CA 1
ATOM 837 C C . ASN A 1 109 ? -8.261 -8.402 18.483 1.00 92.50 109 ASN A C 1
ATOM 839 O O . ASN A 1 109 ? -7.059 -8.656 18.578 1.00 92.50 109 ASN A O 1
ATOM 843 N N . ARG A 1 110 ? -8.956 -8.565 17.349 1.00 94.81 110 ARG A N 1
ATOM 844 C CA . ARG A 1 110 ? -8.429 -9.146 16.107 1.00 94.81 110 ARG A CA 1
ATOM 845 C C . ARG A 1 110 ? -8.906 -8.329 14.905 1.00 94.81 110 ARG A C 1
ATOM 847 O O . ARG A 1 110 ? -10.058 -8.405 14.492 1.00 94.81 110 ARG A O 1
ATOM 854 N N . ALA A 1 111 ? -8.002 -7.526 14.359 1.00 95.62 111 ALA A N 1
ATOM 855 C CA . ALA A 1 111 ? -8.220 -6.696 13.180 1.00 95.62 111 ALA A CA 1
ATOM 856 C C . ALA A 1 111 ? -6.929 -6.603 12.363 1.00 95.62 111 ALA A C 1
ATOM 858 O O . ALA A 1 111 ? -5.840 -6.851 12.880 1.00 95.62 111 ALA A O 1
ATOM 859 N N . TYR A 1 112 ? -7.024 -6.194 11.104 1.00 94.81 112 TYR A N 1
ATOM 860 C CA . TYR A 1 112 ? -5.847 -5.875 10.298 1.00 94.81 112 TYR A CA 1
ATOM 861 C C . TYR A 1 112 ? -6.035 -4.553 9.559 1.00 94.81 112 TYR A C 1
ATOM 863 O O . TYR A 1 112 ? -7.135 -4.178 9.149 1.00 94.81 112 TYR A O 1
ATOM 871 N N . ILE A 1 113 ? -4.933 -3.814 9.433 1.00 97.56 113 ILE A N 1
ATOM 872 C CA . ILE A 1 113 ? -4.910 -2.471 8.853 1.00 97.56 113 ILE A CA 1
ATOM 873 C C . ILE A 1 113 ? -4.050 -2.511 7.598 1.00 97.56 113 ILE A C 1
ATOM 875 O O . ILE A 1 113 ? -2.866 -2.844 7.665 1.00 97.56 113 ILE A O 1
ATOM 879 N N . VAL A 1 114 ? -4.650 -2.148 6.469 1.00 98.12 114 VAL A N 1
ATOM 880 C CA . VAL A 1 114 ? -3.995 -2.053 5.164 1.00 98.12 114 VAL A CA 1
ATOM 881 C C . VAL A 1 114 ? -3.797 -0.582 4.814 1.00 98.12 114 VAL A C 1
ATOM 883 O O . VAL A 1 114 ? -4.679 0.244 5.050 1.00 98.12 114 VAL A O 1
ATOM 886 N N . GLY A 1 115 ? -2.645 -0.251 4.239 1.00 98.19 115 GLY A N 1
ATOM 887 C CA . GLY A 1 115 ? -2.366 1.063 3.674 1.00 98.19 115 GLY A CA 1
ATOM 888 C C . GLY A 1 115 ? -1.999 0.973 2.201 1.00 98.19 115 GLY A C 1
ATOM 889 O O . GLY A 1 115 ? -1.206 0.116 1.812 1.00 98.19 115 GLY A O 1
ATOM 890 N N . ILE A 1 116 ? -2.525 1.899 1.398 1.00 98.31 116 ILE A N 1
ATOM 891 C CA . ILE A 1 116 ? -2.181 2.061 -0.016 1.00 98.31 116 ILE A CA 1
ATOM 892 C C . ILE A 1 116 ? -1.753 3.514 -0.247 1.00 98.31 116 ILE A C 1
ATOM 894 O O . ILE A 1 116 ? -2.524 4.440 -0.007 1.00 98.31 116 ILE A O 1
ATOM 898 N N . ALA A 1 117 ? -0.511 3.726 -0.673 1.00 97.75 117 ALA A N 1
ATOM 899 C CA . ALA A 1 117 ? 0.130 5.033 -0.786 1.00 97.75 117 ALA A CA 1
ATOM 900 C C . ALA A 1 117 ? 0.336 5.490 -2.234 1.00 97.75 117 ALA A C 1
ATOM 902 O O . ALA A 1 117 ? 0.431 4.671 -3.150 1.00 97.75 117 ALA A O 1
ATOM 903 N N . ASN A 1 118 ? 0.504 6.808 -2.397 1.00 96.44 118 ASN A N 1
ATOM 904 C CA . ASN A 1 118 ? 0.809 7.491 -3.659 1.00 96.44 118 ASN A CA 1
ATOM 905 C C . ASN A 1 118 ? -0.276 7.324 -4.737 1.00 96.44 118 ASN A C 1
ATOM 907 O O . ASN A 1 118 ? 0.004 7.005 -5.892 1.00 96.44 118 ASN A O 1
ATOM 911 N N . LEU A 1 119 ? -1.520 7.563 -4.334 1.00 96.56 119 LEU A N 1
ATOM 912 C CA . LEU A 1 119 ? -2.714 7.538 -5.176 1.00 96.56 119 LEU A CA 1
ATOM 913 C C . LEU A 1 119 ? -2.842 8.818 -6.008 1.00 96.56 119 LEU A C 1
ATOM 915 O O . LEU A 1 119 ? -2.340 9.870 -5.605 1.00 96.56 119 LEU A O 1
ATOM 919 N N . ASN A 1 120 ? -3.590 8.759 -7.114 1.00 94.88 120 ASN A N 1
ATOM 920 C CA . ASN A 1 120 ? -3.972 9.971 -7.837 1.00 94.88 120 ASN A CA 1
ATOM 921 C C . ASN A 1 120 ? -5.058 10.733 -7.066 1.00 94.88 120 ASN A C 1
ATOM 923 O O . ASN A 1 120 ? -6.183 10.249 -6.945 1.00 94.88 120 ASN A O 1
ATOM 927 N N . ASP A 1 121 ? -4.739 11.939 -6.599 1.00 94.06 121 ASP A N 1
ATOM 928 C CA . ASP A 1 121 ? -5.675 12.852 -5.916 1.00 94.06 121 ASP A CA 1
ATOM 929 C C . ASP A 1 121 ? -5.799 14.226 -6.612 1.00 94.06 121 ASP A C 1
ATOM 931 O O . ASP A 1 121 ? -6.424 15.152 -6.097 1.00 94.06 121 ASP A O 1
ATOM 935 N N . GLY A 1 122 ? -5.187 14.369 -7.794 1.00 90.81 122 GLY A N 1
ATOM 936 C CA . GLY A 1 122 ? -5.114 15.618 -8.559 1.00 90.81 122 GLY A CA 1
ATOM 937 C C . GLY A 1 122 ? -3.916 16.511 -8.208 1.00 90.81 122 GLY A C 1
ATOM 938 O O . GLY A 1 122 ? -3.555 17.364 -9.016 1.00 90.81 122 GLY A O 1
ATOM 939 N N . THR A 1 123 ? -3.265 16.288 -7.063 1.00 91.88 123 THR A N 1
ATOM 940 C CA . THR A 1 123 ? -1.991 16.924 -6.671 1.00 9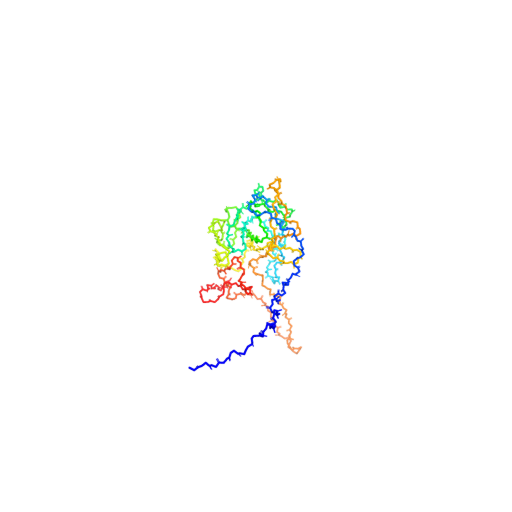1.88 123 THR A CA 1
ATOM 941 C C . THR A 1 123 ? -0.828 15.946 -6.842 1.00 91.88 123 THR A C 1
ATOM 943 O O . THR A 1 123 ? 0.199 16.272 -7.437 1.00 91.88 123 THR A O 1
ATOM 946 N N . VAL A 1 124 ? -1.011 14.723 -6.350 1.00 92.56 124 VAL A N 1
ATOM 947 C CA . VAL A 1 124 ? -0.151 13.564 -6.565 1.00 92.56 124 VAL A CA 1
ATOM 948 C C . VAL A 1 124 ? -0.617 12.849 -7.834 1.00 92.56 124 VAL A C 1
ATOM 950 O O . VAL A 1 124 ? -1.810 12.613 -8.027 1.00 92.56 124 VAL A O 1
ATOM 953 N N . GLY A 1 125 ? 0.336 12.508 -8.702 1.00 90.56 125 GLY A N 1
ATOM 954 C CA . GLY A 1 125 ? 0.111 11.703 -9.901 1.00 90.56 125 GLY A CA 1
ATOM 955 C C . GLY A 1 125 ? 1.025 10.482 -9.917 1.00 90.56 125 GLY A C 1
ATOM 956 O O . GLY A 1 125 ? 2.229 10.608 -9.676 1.00 90.56 125 GLY A O 1
ATOM 957 N N . THR A 1 126 ? 0.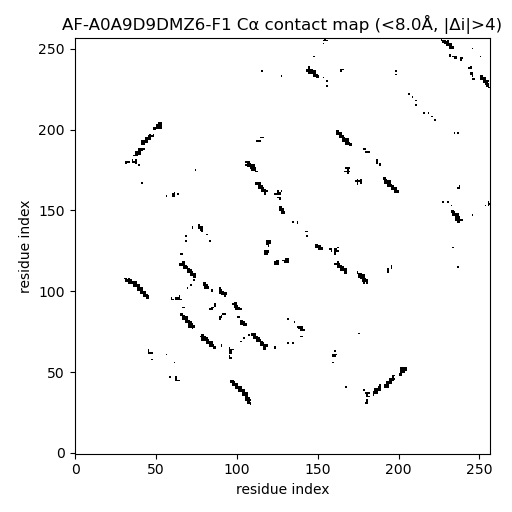462 9.314 -10.216 1.00 90.12 126 THR A N 1
ATOM 958 C CA . THR A 1 126 ? 1.171 8.036 -10.358 1.00 90.12 126 THR A CA 1
ATOM 959 C C . THR A 1 126 ? 0.879 7.382 -11.715 1.00 90.12 126 THR A C 1
ATOM 961 O O . THR A 1 126 ? 0.037 7.835 -12.486 1.00 90.12 126 THR A O 1
ATOM 964 N N . ALA A 1 127 ? 1.615 6.319 -12.042 1.00 89.44 127 ALA A N 1
ATOM 965 C CA . ALA A 1 127 ? 1.497 5.610 -13.313 1.00 89.44 127 ALA A CA 1
ATOM 966 C C . ALA A 1 127 ? 0.289 4.659 -13.392 1.00 89.44 127 ALA A C 1
ATOM 968 O O . ALA A 1 127 ? -0.028 4.205 -14.490 1.00 89.44 127 ALA A O 1
ATOM 969 N N . TYR A 1 128 ? -0.355 4.348 -12.264 1.00 90.81 128 TYR A N 1
ATOM 970 C CA . TYR A 1 128 ? -1.563 3.519 -12.195 1.00 90.81 128 TYR A CA 1
ATOM 971 C C . TYR A 1 128 ? -2.832 4.377 -12.180 1.00 90.81 128 TYR A C 1
ATOM 973 O O . TYR A 1 128 ? -2.774 5.543 -11.800 1.00 90.81 128 TYR A O 1
ATOM 981 N N . ASP A 1 129 ? -3.980 3.809 -12.538 1.00 91.75 129 ASP A N 1
ATOM 982 C CA . ASP A 1 129 ? -5.296 4.468 -12.546 1.00 91.75 129 ASP A CA 1
ATOM 983 C C . ASP A 1 129 ? -6.006 4.484 -11.174 1.00 91.75 129 ASP A C 1
ATOM 985 O O . ASP A 1 129 ? -7.202 4.747 -11.089 1.00 91.75 129 ASP A O 1
ATOM 989 N N . ILE A 1 130 ? -5.263 4.257 -10.085 1.00 95.06 130 ILE A N 1
ATOM 990 C CA . ILE A 1 130 ? -5.792 4.170 -8.718 1.00 95.06 130 ILE A CA 1
ATOM 991 C C . ILE A 1 130 ? -6.107 5.548 -8.105 1.00 95.06 130 ILE A C 1
ATOM 993 O O . ILE A 1 130 ? -5.300 6.481 -8.189 1.00 95.06 130 ILE A O 1
ATOM 997 N N . THR A 1 131 ? -7.262 5.669 -7.445 1.00 97.31 131 THR A N 1
ATOM 998 C CA . THR A 1 131 ? -7.728 6.892 -6.761 1.00 97.31 131 THR A CA 1
ATOM 999 C C . THR A 1 131 ? -8.262 6.591 -5.349 1.00 97.31 131 THR A C 1
ATOM 1001 O O . THR A 1 131 ? -8.630 5.445 -5.067 1.00 97.31 131 THR A O 1
ATOM 1004 N N . PRO A 1 132 ? -8.366 7.597 -4.456 1.00 98.00 132 PRO A N 1
ATOM 1005 C CA . PRO A 1 132 ? -9.049 7.453 -3.167 1.00 98.00 132 PRO A CA 1
ATOM 1006 C C . PRO A 1 132 ? -10.507 6.989 -3.304 1.00 98.00 132 PRO A C 1
ATOM 1008 O O . PRO A 1 132 ? -10.940 6.118 -2.554 1.00 98.00 132 PRO A O 1
ATOM 1011 N N . ASP A 1 133 ? -11.243 7.504 -4.296 1.00 97.81 133 ASP A N 1
ATOM 1012 C CA . ASP A 1 133 ? -12.655 7.161 -4.523 1.00 97.81 133 ASP A CA 1
ATOM 1013 C C . ASP A 1 133 ? -12.856 5.667 -4.821 1.00 97.81 133 ASP A C 1
ATOM 1015 O O . ASP A 1 133 ? -13.839 5.077 -4.373 1.00 97.81 133 ASP A O 1
ATOM 1019 N N . MET A 1 134 ? -11.918 5.036 -5.542 1.00 97.62 134 MET A N 1
ATOM 1020 C CA . MET A 1 134 ? -11.947 3.590 -5.803 1.00 97.62 134 MET A CA 1
ATOM 1021 C C . MET A 1 134 ? -11.787 2.773 -4.518 1.00 97.62 134 MET A C 1
ATOM 1023 O O . MET A 1 134 ? -12.464 1.760 -4.350 1.00 97.62 134 MET A O 1
ATOM 1027 N N . LEU A 1 135 ? -10.916 3.217 -3.608 1.00 98.19 135 LEU A N 1
ATOM 1028 C CA . LEU A 1 135 ? -10.678 2.549 -2.326 1.00 98.19 135 LEU A CA 1
ATOM 1029 C C . LEU A 1 135 ? -11.812 2.799 -1.322 1.00 98.19 135 LEU A C 1
ATOM 1031 O O . LEU A 1 135 ? -12.108 1.927 -0.509 1.00 98.19 135 LEU A O 1
ATOM 1035 N N . GLU A 1 136 ? -12.520 3.926 -1.423 1.00 98.00 136 GLU A N 1
ATOM 1036 C CA . GLU A 1 136 ? -13.712 4.189 -0.610 1.00 98.00 136 GLU A CA 1
ATOM 1037 C C . GLU A 1 136 ? -14.848 3.191 -0.889 1.00 98.00 136 GLU A C 1
ATOM 1039 O O . GLU A 1 136 ? -15.552 2.787 0.038 1.00 98.00 136 GLU A O 1
ATOM 1044 N N . GLN A 1 137 ? -14.985 2.716 -2.134 1.00 98.00 137 GLN A N 1
ATOM 1045 C CA . GLN A 1 137 ? -15.984 1.698 -2.495 1.00 98.00 137 GLN A CA 1
ATOM 1046 C C . GLN A 1 137 ? -15.657 0.287 -1.974 1.00 98.00 137 GLN A C 1
ATOM 1048 O O . GLN A 1 137 ? -16.510 -0.599 -2.037 1.00 98.00 137 GLN A O 1
ATOM 1053 N N . ILE A 1 138 ? -14.446 0.048 -1.459 1.00 98.00 138 ILE A N 1
ATOM 1054 C CA . ILE A 1 138 ? -14.075 -1.240 -0.867 1.00 98.00 138 ILE A CA 1
ATOM 1055 C C . ILE A 1 138 ? -14.800 -1.406 0.470 1.00 98.00 138 ILE A C 1
ATOM 1057 O O . ILE A 1 138 ? -14.690 -0.568 1.364 1.00 98.00 138 ILE A O 1
ATOM 1061 N N . THR A 1 139 ? -15.526 -2.514 0.612 1.00 98.19 139 THR A N 1
ATOM 1062 C CA . THR A 1 139 ? -16.277 -2.879 1.830 1.00 98.19 139 THR A CA 1
ATOM 1063 C C . THR A 1 139 ? -15.763 -4.143 2.511 1.00 98.19 139 THR A C 1
ATOM 1065 O O . THR A 1 139 ? -16.076 -4.369 3.676 1.00 98.19 139 THR A O 1
ATOM 1068 N N . THR A 1 140 ? -14.959 -4.949 1.813 1.00 97.69 140 THR A N 1
ATOM 1069 C CA . THR A 1 140 ? -14.402 -6.212 2.317 1.00 97.69 140 THR A CA 1
ATOM 1070 C C . THR A 1 140 ? -12.948 -6.391 1.894 1.00 97.69 140 THR A C 1
ATOM 1072 O O . THR A 1 140 ? -12.512 -5.815 0.895 1.00 97.69 140 THR A O 1
ATOM 1075 N N . TYR A 1 141 ? -12.196 -7.202 2.632 1.00 95.31 141 TYR A N 1
ATOM 1076 C CA . TYR A 1 141 ? -10.804 -7.502 2.303 1.00 95.31 141 TYR A CA 1
ATOM 1077 C C . TYR A 1 141 ? -10.669 -8.269 0.982 1.00 95.31 141 TYR A C 1
ATOM 1079 O O . TYR A 1 141 ? -9.828 -7.912 0.163 1.00 95.31 141 TYR A O 1
ATOM 1087 N N . ASP A 1 142 ? -11.560 -9.223 0.702 1.00 93.81 142 ASP A N 1
ATOM 1088 C CA . ASP A 1 142 ? -11.568 -9.974 -0.562 1.00 93.81 142 ASP A CA 1
ATOM 1089 C C . ASP A 1 142 ? -11.734 -9.061 -1.789 1.00 93.81 142 ASP A C 1
ATOM 1091 O O . ASP A 1 142 ? -11.108 -9.288 -2.828 1.00 93.81 142 ASP A O 1
ATOM 1095 N N . GLN A 1 143 ? -12.529 -7.988 -1.673 1.00 95.81 143 GLN A N 1
ATOM 1096 C CA . GLN A 1 143 ? -12.631 -6.958 -2.716 1.00 95.81 143 GLN A CA 1
ATOM 1097 C C . GLN A 1 143 ? -11.308 -6.207 -2.916 1.00 95.81 143 GLN A C 1
ATOM 1099 O O . GLN A 1 143 ? -10.983 -5.873 -4.053 1.00 95.81 143 GLN A O 1
ATOM 1104 N N . LEU A 1 144 ? -10.544 -5.956 -1.846 1.00 95.62 144 LEU A N 1
ATOM 1105 C CA . LEU A 1 144 ? -9.235 -5.302 -1.921 1.00 95.62 144 LEU A CA 1
ATOM 1106 C C . LEU A 1 144 ? -8.171 -6.226 -2.527 1.00 95.62 144 LEU A C 1
ATOM 1108 O O . LEU A 1 144 ? -7.426 -5.799 -3.405 1.00 95.62 144 LEU A O 1
ATOM 1112 N N . CYS A 1 145 ? -8.141 -7.497 -2.122 1.00 92.06 145 CYS A N 1
ATOM 1113 C CA . CYS A 1 145 ? -7.275 -8.525 -2.708 1.00 92.06 145 CYS A CA 1
ATOM 1114 C C . CYS A 1 145 ? -7.590 -8.771 -4.191 1.00 92.06 145 CYS A C 1
ATOM 1116 O O . CYS A 1 145 ? -6.693 -9.048 -4.980 1.00 92.06 145 CYS A O 1
ATOM 1118 N N . SER A 1 146 ? -8.855 -8.622 -4.592 1.00 91.62 146 SER A N 1
ATOM 1119 C CA . SER A 1 146 ? -9.288 -8.739 -5.992 1.00 91.62 146 SER A CA 1
ATOM 1120 C C . SER A 1 146 ? -9.084 -7.460 -6.818 1.00 91.62 146 SER A C 1
ATOM 1122 O O . SER A 1 146 ? -9.315 -7.478 -8.032 1.00 91.62 146 SER A O 1
ATOM 1124 N N . LEU A 1 147 ? -8.695 -6.337 -6.199 1.00 93.62 147 LEU A N 1
ATOM 1125 C CA . LEU A 1 147 ? -8.592 -5.045 -6.874 1.00 93.62 147 LEU A CA 1
ATOM 1126 C C . LEU A 1 147 ? -7.359 -5.007 -7.785 1.00 93.62 147 LEU A C 1
ATOM 1128 O O . LEU A 1 147 ? -6.224 -4.889 -7.326 1.00 93.62 147 LEU A O 1
ATOM 1132 N N . GLN A 1 148 ? -7.603 -5.052 -9.094 1.00 91.81 148 GLN A N 1
ATOM 1133 C CA . GLN A 1 148 ? -6.597 -4.793 -10.122 1.00 91.81 148 GLN A CA 1
ATOM 1134 C C . GLN A 1 148 ? -6.664 -3.336 -10.573 1.00 91.81 148 GLN A C 1
ATOM 1136 O O . GLN A 1 148 ? -7.743 -2.837 -10.897 1.00 91.81 148 GLN A O 1
ATOM 1141 N N . VAL A 1 149 ? -5.505 -2.689 -10.663 1.00 91.00 149 VAL A N 1
ATOM 1142 C CA . VAL A 1 149 ? -5.352 -1.333 -11.211 1.00 91.00 149 VAL A CA 1
ATOM 1143 C C . VAL A 1 149 ? -4.446 -1.375 -12.435 1.00 91.00 149 VAL A C 1
ATOM 1145 O O . VAL A 1 149 ? -3.512 -2.178 -12.511 1.00 91.00 149 VAL A O 1
ATOM 1148 N N . LYS A 1 150 ? -4.753 -0.558 -13.440 1.00 89.69 150 LYS A N 1
ATOM 1149 C CA . LYS A 1 150 ? -4.071 -0.552 -14.737 1.00 89.69 150 LYS A CA 1
ATOM 1150 C C . LYS A 1 150 ? -3.075 0.585 -14.825 1.00 89.69 150 LYS A C 1
ATOM 1152 O O . LYS A 1 150 ? -3.203 1.610 -14.168 1.00 89.69 150 LYS A O 1
ATOM 1157 N N . LEU A 1 151 ? -2.086 0.415 -15.691 1.00 87.56 151 LEU A N 1
ATOM 1158 C CA . LEU A 1 151 ? -1.154 1.475 -16.036 1.00 87.56 151 LEU A CA 1
ATOM 1159 C C . LEU A 1 151 ? -1.817 2.490 -16.973 1.00 87.56 151 LEU A C 1
ATOM 1161 O O . LEU A 1 151 ? -2.151 2.168 -18.117 1.00 87.56 151 LEU A O 1
ATOM 1165 N N . SER A 1 152 ? -1.924 3.731 -16.501 1.00 80.56 152 SER A N 1
ATOM 1166 C CA . SER A 1 152 ? -2.364 4.908 -17.259 1.00 80.56 152 SER A CA 1
ATOM 1167 C C . SER A 1 152 ? -1.479 5.159 -18.486 1.00 80.56 152 SER A C 1
ATOM 1169 O O . SER A 1 152 ? -1.965 5.582 -19.534 1.00 80.56 152 SER A O 1
ATOM 1171 N N . GLU A 1 153 ? -0.182 4.836 -18.392 1.00 73.12 153 GLU A N 1
ATOM 1172 C CA . GLU A 1 153 ? 0.778 4.933 -19.495 1.00 73.12 153 GLU A CA 1
ATOM 1173 C C . GLU A 1 153 ? 1.504 3.603 -19.761 1.00 73.12 153 GLU A C 1
ATOM 1175 O O . GLU A 1 153 ? 2.158 3.029 -18.886 1.00 73.12 153 GLU A O 1
ATOM 1180 N N . ARG A 1 154 ? 1.473 3.134 -21.019 1.00 69.75 154 ARG A N 1
ATOM 1181 C CA . ARG A 1 154 ? 2.135 1.888 -21.471 1.00 69.75 154 ARG A CA 1
ATOM 1182 C C . ARG A 1 154 ? 3.647 2.061 -21.692 1.00 69.75 154 ARG A C 1
ATOM 1184 O O . ARG A 1 154 ? 4.169 1.794 -22.774 1.00 69.75 154 ARG A O 1
ATOM 1191 N N . GLY A 1 155 ? 4.345 2.528 -20.659 1.00 70.31 155 GLY A N 1
ATOM 1192 C CA . GLY A 1 155 ? 5.802 2.663 -20.606 1.00 70.31 155 GLY A CA 1
ATOM 1193 C C . GLY A 1 155 ? 6.462 1.678 -19.635 1.00 70.31 155 GLY A C 1
ATOM 1194 O O . GLY A 1 155 ? 5.817 1.138 -18.742 1.00 70.31 155 GLY A O 1
ATOM 1195 N N . VAL A 1 156 ? 7.776 1.481 -19.780 1.00 68.50 156 VAL A N 1
ATOM 1196 C CA . VAL A 1 156 ? 8.672 0.842 -18.777 1.00 68.50 156 VAL A CA 1
ATOM 1197 C C . VAL A 1 156 ? 9.536 1.864 -18.027 1.00 68.50 156 VAL A C 1
ATOM 1199 O O . VAL A 1 156 ? 10.505 1.521 -17.350 1.00 68.50 156 VAL A O 1
ATOM 1202 N N . GLN A 1 157 ? 9.246 3.144 -18.225 1.00 68.75 157 GLN A N 1
ATOM 1203 C CA . GLN A 1 157 ? 9.731 4.230 -17.388 1.00 68.75 157 GLN A CA 1
ATOM 1204 C C . GLN A 1 157 ? 8.529 4.700 -16.567 1.00 68.75 157 GLN A C 1
ATOM 1206 O O . GLN A 1 157 ? 7.405 4.731 -17.071 1.00 68.75 157 GLN A O 1
ATOM 1211 N N . ARG A 1 158 ? 8.767 4.977 -15.288 1.00 73.06 158 ARG A N 1
ATOM 1212 C CA . ARG A 1 158 ? 7.786 5.476 -14.322 1.00 73.06 158 ARG A CA 1
ATOM 1213 C C . ARG A 1 158 ? 8.244 6.856 -13.864 1.00 73.06 158 ARG A C 1
ATOM 1215 O O . ARG A 1 158 ? 9.437 7.159 -13.941 1.00 73.06 158 ARG A O 1
ATOM 1222 N N . GLY A 1 159 ? 7.307 7.674 -13.394 1.00 74.44 159 GLY A N 1
ATOM 1223 C CA . GLY A 1 159 ? 7.641 8.891 -12.656 1.00 74.44 159 GLY A CA 1
ATOM 1224 C C . GLY A 1 159 ? 8.276 8.575 -11.296 1.00 74.44 159 GLY A C 1
ATOM 1225 O O . GLY A 1 159 ? 8.494 7.419 -10.946 1.00 74.44 159 GLY A O 1
ATOM 1226 N N . SER A 1 160 ? 8.525 9.607 -10.495 1.00 77.69 160 SER A N 1
ATOM 1227 C CA . SER A 1 160 ? 9.076 9.491 -9.135 1.00 77.69 160 SER A CA 1
ATOM 1228 C C . SER A 1 160 ? 8.046 9.086 -8.064 1.00 77.69 160 SER A C 1
ATOM 1230 O O . SER A 1 160 ? 8.328 9.206 -6.877 1.00 77.69 160 SER A O 1
ATOM 1232 N N . THR A 1 161 ? 6.846 8.661 -8.468 1.00 88.81 161 THR A N 1
ATOM 1233 C CA . THR A 1 161 ? 5.686 8.440 -7.593 1.00 88.81 161 THR A CA 1
ATOM 1234 C C . THR A 1 161 ? 5.173 7.013 -7.767 1.00 88.81 161 THR A C 1
ATOM 1236 O O . THR A 1 161 ? 4.327 6.738 -8.621 1.00 88.81 161 THR A O 1
ATOM 1239 N N . PHE A 1 162 ? 5.716 6.091 -6.978 1.00 90.62 162 PHE A N 1
ATOM 1240 C CA . PHE A 1 162 ? 5.395 4.663 -7.048 1.00 90.62 162 PHE A CA 1
ATOM 1241 C C . PHE A 1 162 ? 4.237 4.332 -6.112 1.00 90.62 162 PHE A C 1
ATOM 1243 O O . PHE A 1 162 ? 4.299 4.708 -4.941 1.00 90.62 162 PHE A O 1
ATOM 1250 N N . VAL A 1 163 ? 3.219 3.612 -6.590 1.00 93.38 163 VAL A N 1
ATOM 1251 C CA . VAL A 1 163 ? 2.184 3.074 -5.694 1.00 93.38 163 VAL A CA 1
ATOM 1252 C C . VAL A 1 163 ? 2.850 2.096 -4.731 1.00 93.38 163 VAL A C 1
ATOM 1254 O O . VAL A 1 163 ? 3.701 1.291 -5.120 1.00 93.38 163 VAL A O 1
ATOM 1257 N N . MET A 1 164 ? 2.490 2.193 -3.456 1.00 94.81 164 MET A N 1
ATOM 1258 C CA . MET A 1 164 ? 2.974 1.271 -2.434 1.00 94.81 164 MET A CA 1
ATOM 1259 C C . MET A 1 164 ? 1.802 0.696 -1.665 1.00 94.81 164 MET A C 1
ATOM 1261 O O . MET A 1 164 ? 0.813 1.383 -1.432 1.00 94.81 164 MET A O 1
ATOM 1265 N N . THR A 1 165 ? 1.933 -0.551 -1.249 1.00 95.44 165 THR A N 1
ATOM 1266 C CA . THR A 1 165 ? 0.916 -1.276 -0.492 1.00 95.44 165 THR A CA 1
ATOM 1267 C C . THR A 1 165 ? 1.561 -1.923 0.724 1.00 95.44 165 THR A C 1
ATOM 1269 O O . THR A 1 165 ? 2.757 -2.219 0.707 1.00 95.44 165 THR A O 1
ATOM 1272 N N . GLY A 1 166 ? 0.820 -2.094 1.808 1.00 94.75 166 GLY A N 1
ATOM 1273 C CA . GLY A 1 166 ? 1.379 -2.627 3.042 1.00 94.75 166 GLY A CA 1
ATOM 1274 C C . GLY A 1 166 ? 0.326 -2.936 4.087 1.00 94.75 166 GLY A C 1
ATOM 1275 O O . GLY A 1 166 ? -0.798 -2.440 4.027 1.00 94.75 166 GLY A O 1
ATOM 1276 N N . MET A 1 167 ? 0.720 -3.728 5.078 1.00 95.88 167 MET A N 1
ATOM 1277 C CA . MET A 1 167 ? -0.083 -4.000 6.267 1.00 95.88 167 MET A CA 1
ATOM 1278 C C . MET A 1 167 ? 0.648 -3.497 7.511 1.00 95.88 167 MET A C 1
ATOM 1280 O O . MET A 1 167 ? 1.882 -3.414 7.530 1.00 95.88 167 MET A O 1
ATOM 1284 N N . VAL A 1 168 ? -0.113 -3.156 8.549 1.00 96.88 168 VAL A N 1
ATOM 1285 C CA . VAL A 1 168 ? 0.441 -3.029 9.899 1.00 96.88 168 VAL A CA 1
ATOM 1286 C C . VAL A 1 168 ? 0.865 -4.410 10.369 1.00 96.88 168 VAL A C 1
ATOM 1288 O O . VAL A 1 168 ? 0.063 -5.338 10.328 1.00 96.88 168 VAL A O 1
ATOM 1291 N N . ILE A 1 169 ? 2.113 -4.523 10.818 1.00 95.12 169 ILE A N 1
ATOM 1292 C CA . ILE A 1 169 ? 2.627 -5.726 11.469 1.00 95.12 169 ILE A CA 1
ATOM 1293 C C . ILE A 1 169 ? 3.317 -5.393 12.787 1.00 95.12 169 ILE A C 1
ATOM 1295 O O . ILE A 1 169 ? 3.849 -4.290 12.954 1.00 95.12 169 ILE A O 1
ATOM 1299 N N . ASP A 1 170 ? 3.303 -6.343 13.716 1.00 93.31 170 ASP A N 1
ATOM 1300 C CA . ASP A 1 170 ? 4.019 -6.240 14.989 1.00 93.31 170 ASP A CA 1
ATOM 1301 C C . ASP A 1 170 ? 5.526 -6.576 14.865 1.00 93.31 170 ASP A C 1
ATOM 1303 O O . ASP A 1 170 ? 6.085 -6.709 13.767 1.00 93.31 170 ASP A O 1
ATOM 1307 N N . GLU A 1 171 ? 6.216 -6.651 16.006 1.00 89.56 171 GLU A N 1
ATOM 1308 C CA . GLU A 1 171 ? 7.646 -6.987 16.085 1.00 89.56 171 GLU A CA 1
ATOM 1309 C C . GLU A 1 171 ? 7.954 -8.432 15.648 1.00 89.56 171 GLU A C 1
ATOM 1311 O O . GLU A 1 171 ? 9.057 -8.696 15.164 1.00 89.56 171 GLU A O 1
ATOM 1316 N N . GLU A 1 172 ? 6.984 -9.344 15.757 1.00 89.94 172 GLU A N 1
ATOM 1317 C CA . GLU A 1 172 ? 7.090 -10.756 15.359 1.00 89.94 172 GLU A CA 1
ATOM 1318 C C . GLU A 1 172 ? 6.737 -10.966 13.874 1.00 89.94 172 GLU A C 1
ATOM 1320 O O . GLU A 1 172 ? 7.167 -11.943 13.260 1.00 89.94 172 GLU A O 1
ATOM 1325 N N . GLY A 1 173 ? 6.022 -10.011 13.270 1.00 89.50 173 GLY A N 1
ATOM 1326 C CA . GLY A 1 173 ? 5.604 -10.021 11.869 1.00 89.50 173 GLY A CA 1
ATOM 1327 C C . GLY A 1 173 ? 4.135 -10.391 11.651 1.00 89.50 173 GLY A C 1
ATOM 1328 O O . GLY A 1 173 ? 3.724 -10.537 10.499 1.00 89.50 173 GLY A O 1
ATOM 1329 N N . ASN A 1 174 ? 3.339 -10.511 12.716 1.00 92.19 174 ASN A N 1
ATOM 1330 C CA . ASN A 1 174 ? 1.909 -10.796 12.625 1.00 92.19 174 ASN A CA 1
ATOM 1331 C C . ASN A 1 174 ? 1.160 -9.569 12.083 1.00 92.19 174 ASN A C 1
ATOM 1333 O O . ASN A 1 174 ? 1.362 -8.457 12.570 1.00 92.19 174 ASN A O 1
ATOM 1337 N N . ASN A 1 175 ? 0.271 -9.769 11.105 1.00 92.75 175 ASN A N 1
ATOM 1338 C CA . ASN A 1 175 ? -0.574 -8.719 10.516 1.00 92.75 175 ASN A CA 1
ATOM 1339 C C . ASN A 1 175 ? -1.976 -8.614 11.137 1.00 92.75 175 ASN A C 1
ATOM 1341 O O . ASN A 1 175 ? -2.652 -7.603 10.945 1.00 92.75 175 ASN A O 1
ATOM 1345 N N . ILE A 1 176 ? -2.402 -9.627 11.897 1.00 93.69 176 ILE A N 1
ATOM 1346 C CA . ILE A 1 176 ? -3.582 -9.557 12.761 1.00 93.69 176 ILE A CA 1
ATOM 1347 C C . ILE A 1 176 ? -3.138 -8.948 14.090 1.00 93.69 176 ILE A C 1
ATOM 1349 O O . ILE A 1 176 ? -2.336 -9.530 14.820 1.00 93.69 176 ILE A O 1
ATOM 1353 N N . ILE A 1 177 ? -3.665 -7.768 14.392 1.00 93.62 177 ILE A N 1
ATOM 1354 C CA . ILE A 1 177 ? -3.323 -6.971 15.564 1.00 93.62 177 ILE A CA 1
ATOM 13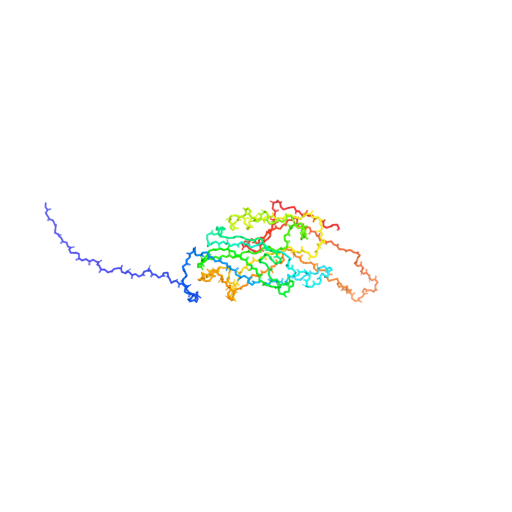55 C C . ILE A 1 177 ? -4.550 -6.702 16.439 1.00 93.62 177 ILE A C 1
ATOM 1357 O O . ILE A 1 177 ? -5.699 -6.802 16.011 1.00 93.62 177 ILE A O 1
ATOM 1361 N N . GLN A 1 178 ? -4.272 -6.283 17.668 1.00 93.25 178 GLN A N 1
ATOM 1362 C CA . GLN A 1 178 ? -5.256 -5.742 18.592 1.00 93.25 178 GLN A CA 1
ATOM 1363 C C . GLN A 1 178 ? -5.284 -4.216 18.450 1.00 93.25 178 GLN A C 1
ATOM 1365 O O . GLN A 1 178 ? -4.239 -3.567 18.528 1.00 93.25 178 GLN A O 1
ATOM 1370 N N . ILE A 1 179 ? -6.472 -3.643 18.265 1.00 93.50 179 ILE A N 1
ATOM 1371 C CA . ILE A 1 179 ? -6.710 -2.197 18.240 1.00 93.50 179 ILE A CA 1
ATOM 1372 C C . ILE A 1 179 ? -7.240 -1.791 19.622 1.00 93.50 179 ILE A C 1
ATOM 1374 O O . ILE A 1 179 ? -8.431 -1.967 19.882 1.00 93.50 179 ILE A O 1
ATOM 1378 N N . PRO A 1 180 ? -6.390 -1.278 20.533 1.00 88.69 180 PRO A N 1
ATOM 1379 C CA . PRO A 1 180 ? -6.801 -0.931 21.890 1.00 88.69 180 PRO A CA 1
ATOM 1380 C C . PRO A 1 180 ? -7.842 0.192 21.907 1.00 88.69 180 PRO A C 1
ATOM 1382 O O . PRO A 1 180 ? -7.669 1.222 21.252 1.00 88.69 180 PRO A O 1
ATOM 1385 N N . GLY A 1 181 ? -8.879 0.027 22.732 1.00 84.12 181 GLY A N 1
ATOM 1386 C CA . GLY A 1 181 ? -9.730 1.141 23.154 1.00 84.12 181 GLY A CA 1
ATOM 1387 C C . GLY A 1 181 ? -8.937 2.176 23.963 1.00 84.12 181 GLY A C 1
ATOM 1388 O O . GLY A 1 181 ? -7.841 1.900 24.454 1.00 84.12 181 GLY A O 1
ATOM 1389 N N . SER A 1 182 ? -9.476 3.388 24.100 1.00 79.62 182 SER A N 1
ATOM 1390 C CA . SER A 1 182 ? -8.831 4.463 24.860 1.00 79.62 182 SER A CA 1
ATOM 1391 C C . SER A 1 182 ? -9.860 5.389 25.493 1.00 79.62 182 SER A C 1
ATOM 1393 O O . SER A 1 182 ? -10.689 5.964 24.792 1.00 79.62 182 SER A O 1
ATOM 1395 N N . GLU A 1 183 ? -9.753 5.612 26.805 1.00 74.12 183 GLU A N 1
ATOM 1396 C CA . GLU A 1 183 ? -10.569 6.598 27.532 1.00 74.12 183 GLU A CA 1
ATOM 1397 C C . GLU A 1 183 ? -10.344 8.036 27.028 1.00 74.12 183 GLU A C 1
ATOM 1399 O O . GLU A 1 183 ? -11.227 8.883 27.137 1.00 74.12 183 GLU A O 1
ATOM 1404 N N . SER A 1 184 ? -9.179 8.317 26.430 1.00 75.56 184 SER A N 1
ATOM 1405 C CA . SER A 1 184 ? -8.888 9.613 25.795 1.00 75.56 184 SER A CA 1
ATOM 1406 C C . SER A 1 184 ? -9.368 9.702 24.338 1.00 75.56 184 SER A C 1
ATOM 1408 O O . SER A 1 184 ? -9.128 10.703 23.662 1.00 75.56 184 SER A O 1
ATOM 1410 N N . GLY A 1 185 ? -10.002 8.645 23.819 1.00 79.69 185 GLY A N 1
ATOM 1411 C CA . GLY A 1 185 ? -10.464 8.535 22.433 1.00 79.69 185 GLY A CA 1
ATOM 1412 C C . GLY A 1 185 ? -9.348 8.417 21.389 1.00 79.69 185 GLY A C 1
ATOM 1413 O O . GLY A 1 185 ? -9.651 8.249 20.213 1.00 79.69 185 GLY A O 1
ATOM 1414 N N . THR A 1 186 ? -8.072 8.485 21.786 1.00 87.31 186 THR A N 1
ATOM 1415 C CA . THR A 1 186 ? -6.904 8.336 20.900 1.00 87.31 186 THR A CA 1
ATOM 1416 C C . THR A 1 186 ? -5.946 7.281 21.444 1.00 87.31 186 THR A C 1
ATOM 1418 O O . THR A 1 186 ? -5.713 7.219 22.651 1.00 87.31 186 THR A O 1
ATOM 1421 N N . SER A 1 187 ? -5.376 6.457 20.569 1.00 87.56 187 SER A N 1
ATOM 1422 C CA . SER A 1 187 ? -4.375 5.447 20.910 1.00 87.56 187 SER A CA 1
ATOM 1423 C C . SER A 1 187 ? -3.308 5.329 19.822 1.00 87.56 187 SER A C 1
ATOM 1425 O O . SER A 1 187 ? -3.577 5.592 18.652 1.00 87.56 187 SER A O 1
ATOM 1427 N N . THR A 1 188 ? -2.101 4.908 20.196 1.00 86.25 188 THR A N 1
ATOM 1428 C CA . THR A 1 188 ? -0.992 4.643 19.266 1.00 86.25 188 THR A CA 1
ATOM 1429 C C . THR A 1 188 ? -0.677 3.157 19.283 1.00 86.25 188 THR A C 1
ATOM 1431 O O . THR A 1 188 ? -0.501 2.584 20.361 1.00 86.25 188 THR A O 1
ATOM 1434 N N . LEU A 1 189 ? -0.552 2.539 18.105 1.00 87.94 189 LEU A N 1
ATOM 1435 C CA . LEU A 1 189 ? -0.189 1.123 17.989 1.00 87.94 189 LEU A CA 1
ATOM 1436 C C . LEU A 1 189 ? 1.282 0.910 18.368 1.00 87.94 189 LEU A C 1
ATOM 1438 O O . LEU A 1 189 ? 2.187 0.950 17.539 1.00 87.94 189 LEU A O 1
ATOM 1442 N N . SER A 1 190 ? 1.521 0.724 19.662 1.00 82.81 190 SER A N 1
ATOM 1443 C CA . SER A 1 190 ? 2.855 0.505 20.217 1.00 82.81 190 SER A CA 1
ATOM 1444 C C . SER A 1 190 ? 3.374 -0.877 19.808 1.00 82.81 190 SER A C 1
ATOM 1446 O O . SER A 1 190 ? 2.633 -1.855 19.871 1.00 82.81 190 SER A O 1
ATOM 1448 N N . GLY A 1 191 ? 4.631 -0.956 19.362 1.00 87.25 191 GLY A N 1
ATOM 1449 C CA . GLY A 1 191 ? 5.224 -2.200 18.846 1.00 87.25 191 GLY A CA 1
ATOM 1450 C C . GLY A 1 191 ? 4.668 -2.667 17.491 1.00 87.25 191 GLY A C 1
ATOM 1451 O O . GLY A 1 191 ? 4.952 -3.787 17.084 1.00 87.25 191 GLY A O 1
ATOM 1452 N N . CYS A 1 192 ? 3.880 -1.843 16.788 1.00 93.50 192 CYS A N 1
ATOM 1453 C CA . CYS A 1 192 ? 3.360 -2.158 15.455 1.00 93.50 192 CYS A CA 1
ATOM 1454 C C . CYS A 1 192 ? 3.696 -1.046 14.450 1.00 93.50 192 CYS A C 1
ATOM 1456 O O . CYS A 1 192 ? 3.783 0.130 14.806 1.00 93.50 192 CYS A O 1
ATOM 1458 N N . GLU A 1 193 ? 3.860 -1.406 13.179 1.00 95.50 193 GLU A N 1
ATOM 1459 C CA . GLU A 1 193 ? 4.229 -0.474 12.111 1.00 95.50 193 GLU A CA 1
ATOM 1460 C C . GLU A 1 193 ? 3.635 -0.910 10.765 1.00 95.50 193 GLU A C 1
ATOM 1462 O O . GLU A 1 193 ? 3.742 -2.073 10.373 1.00 95.50 193 GLU A O 1
ATOM 1467 N N . LEU A 1 194 ? 3.050 0.034 10.026 1.00 97.25 194 LEU A N 1
ATOM 1468 C CA . LEU A 1 194 ? 2.660 -0.143 8.628 1.00 97.25 194 LEU A CA 1
ATOM 1469 C C . LEU A 1 194 ? 3.906 -0.170 7.739 1.00 97.25 194 LEU A C 1
ATOM 1471 O O . LEU A 1 194 ? 4.590 0.847 7.590 1.00 97.25 194 LEU A O 1
ATOM 1475 N N . ARG A 1 195 ? 4.191 -1.323 7.126 1.00 95.81 195 ARG A N 1
ATOM 1476 C CA . ARG A 1 195 ? 5.343 -1.484 6.226 1.00 95.81 195 ARG A CA 1
ATOM 1477 C C . ARG A 1 195 ? 4.895 -1.474 4.770 1.00 95.81 195 ARG A C 1
ATOM 1479 O O . ARG A 1 195 ? 4.397 -2.470 4.260 1.00 95.81 195 ARG A O 1
ATOM 1486 N N . PHE A 1 196 ? 5.105 -0.343 4.108 1.00 95.19 196 PHE A N 1
ATOM 1487 C CA . PHE A 1 196 ? 4.834 -0.166 2.684 1.00 95.19 196 PHE A CA 1
ATOM 1488 C C . PHE A 1 196 ? 5.909 -0.826 1.811 1.00 95.19 196 PHE A C 1
ATOM 1490 O O . PHE A 1 196 ? 7.103 -0.607 2.016 1.00 95.19 196 PHE A O 1
ATOM 1497 N N . GLU A 1 197 ? 5.490 -1.556 0.784 1.00 91.44 197 GLU A N 1
ATOM 1498 C CA . GLU A 1 197 ? 6.320 -2.071 -0.307 1.00 91.44 197 GLU A CA 1
ATOM 1499 C C . GLU A 1 197 ? 5.832 -1.502 -1.644 1.00 91.44 197 GLU A C 1
ATOM 1501 O O . GLU A 1 197 ? 4.628 -1.359 -1.863 1.00 91.44 197 GLU A O 1
ATOM 1506 N N . ARG A 1 198 ? 6.754 -1.180 -2.561 1.00 90.19 198 ARG A N 1
ATOM 1507 C CA . ARG A 1 198 ? 6.398 -0.756 -3.925 1.00 90.19 198 ARG A CA 1
ATOM 1508 C C . ARG A 1 198 ? 5.683 -1.882 -4.674 1.00 90.19 198 ARG A C 1
ATOM 1510 O O . ARG A 1 198 ? 6.159 -3.015 -4.660 1.00 90.19 198 ARG A O 1
ATOM 1517 N N . THR A 1 199 ? 4.608 -1.544 -5.385 1.00 87.44 199 THR A N 1
ATOM 1518 C CA . THR A 1 199 ? 3.966 -2.456 -6.346 1.00 87.44 199 THR A CA 1
ATOM 1519 C C . THR A 1 199 ? 4.827 -2.633 -7.603 1.00 87.44 199 THR A C 1
ATOM 1521 O O . THR A 1 199 ? 4.909 -3.727 -8.152 1.00 87.44 199 THR A O 1
ATOM 1524 N N . ASP A 1 200 ? 5.548 -1.587 -8.030 1.00 82.31 200 ASP A N 1
ATOM 1525 C CA . ASP A 1 200 ? 6.506 -1.672 -9.137 1.00 82.31 200 ASP A CA 1
ATOM 1526 C C . ASP A 1 200 ? 7.790 -2.439 -8.760 1.00 82.31 200 ASP A C 1
ATOM 1528 O O . ASP A 1 200 ? 8.558 -2.045 -7.867 1.00 82.31 200 ASP A O 1
ATOM 1532 N N . ALA A 1 201 ? 8.096 -3.466 -9.557 1.00 79.75 201 ALA A N 1
ATOM 1533 C CA . ALA A 1 201 ? 9.421 -4.071 -9.633 1.00 79.75 201 ALA A CA 1
ATOM 1534 C C . ALA A 1 201 ? 10.451 -3.142 -10.316 1.00 79.75 201 ALA A C 1
ATOM 1536 O O . ALA A 1 201 ? 10.135 -2.340 -11.197 1.00 79.75 201 ALA A O 1
ATOM 1537 N N . LYS A 1 202 ? 11.722 -3.311 -9.945 1.00 78.75 202 LYS A N 1
ATOM 1538 C CA . LYS A 1 202 ? 12.918 -2.691 -10.554 1.00 78.75 202 LYS A CA 1
ATOM 1539 C C . LYS A 1 202 ? 13.651 -3.836 -11.343 1.00 78.75 202 LYS A C 1
ATOM 1541 O O . LYS A 1 202 ? 13.458 -4.987 -10.968 1.00 78.75 202 LYS A O 1
ATOM 1546 N N . ILE A 1 203 ? 14.387 -3.629 -12.462 1.00 74.75 203 ILE A N 1
ATOM 1547 C CA . ILE A 1 203 ? 14.960 -4.716 -13.335 1.00 74.75 203 ILE A CA 1
ATOM 1548 C C . ILE A 1 203 ? 16.422 -4.457 -13.838 1.00 74.75 203 ILE A C 1
ATOM 1550 O O . ILE A 1 203 ? 16.630 -3.618 -14.715 1.00 74.75 203 ILE A O 1
ATOM 1554 N N . GLU A 1 204 ? 17.455 -5.210 -13.398 1.00 77.44 204 GLU A N 1
ATOM 1555 C CA . GLU A 1 204 ? 18.876 -4.847 -13.629 1.00 77.44 204 GLU A CA 1
ATOM 1556 C C . GLU A 1 204 ? 19.561 -5.435 -14.854 1.00 77.44 204 GLU A C 1
ATOM 1558 O O . GLU A 1 204 ? 19.702 -6.646 -15.007 1.00 77.44 204 GLU A O 1
ATOM 1563 N N . PHE A 1 205 ? 20.147 -4.535 -15.643 1.00 77.31 205 PHE A N 1
ATOM 1564 C CA . PHE A 1 205 ? 21.033 -4.864 -16.751 1.00 77.31 205 PHE A CA 1
ATOM 1565 C C . PHE A 1 205 ? 22.491 -4.493 -16.426 1.00 77.31 205 PHE A C 1
ATOM 1567 O O . PHE A 1 205 ? 23.040 -3.548 -16.995 1.00 77.31 205 PHE A O 1
ATOM 1574 N N . ILE A 1 206 ? 23.152 -5.266 -15.550 1.00 81.44 206 ILE A N 1
ATOM 1575 C CA . ILE A 1 206 ? 24.619 -5.198 -15.391 1.00 81.44 206 ILE A CA 1
ATOM 1576 C C . ILE A 1 206 ? 25.280 -5.949 -16.553 1.00 81.44 206 ILE A C 1
ATOM 1578 O O . ILE A 1 206 ? 25.477 -7.163 -16.501 1.00 81.44 206 ILE A O 1
ATOM 1582 N N . VAL A 1 207 ? 25.645 -5.233 -17.616 1.00 80.81 207 VAL A N 1
ATOM 1583 C CA . VAL A 1 207 ? 26.313 -5.836 -18.778 1.00 80.81 207 VAL A CA 1
ATOM 1584 C C . VAL A 1 207 ? 27.825 -5.887 -18.554 1.00 80.81 207 VAL A C 1
ATOM 1586 O O . VAL A 1 207 ? 28.501 -4.860 -18.575 1.00 80.81 207 VAL A O 1
ATOM 1589 N N . LYS A 1 208 ? 28.369 -7.096 -18.381 1.00 80.31 208 LYS A N 1
ATOM 1590 C CA . LYS A 1 208 ? 29.815 -7.367 -18.417 1.00 80.31 208 LYS A CA 1
ATOM 1591 C C . LYS A 1 208 ? 30.180 -8.040 -19.737 1.00 80.31 208 LYS A C 1
ATOM 1593 O O . LYS A 1 208 ? 29.417 -8.853 -20.251 1.00 80.31 208 LYS A O 1
ATOM 1598 N N . THR A 1 209 ? 31.351 -7.709 -20.275 1.00 76.81 209 THR A N 1
ATOM 1599 C CA . THR A 1 209 ? 31.858 -8.277 -21.530 1.00 76.81 209 THR A CA 1
ATOM 1600 C C . THR A 1 209 ? 33.249 -8.849 -21.320 1.00 76.81 209 THR A C 1
ATOM 1602 O O . THR A 1 209 ? 34.181 -8.110 -21.007 1.00 76.81 209 THR A O 1
ATOM 1605 N N . GLU A 1 210 ? 33.400 -10.145 -21.553 1.00 78.25 210 GLU A N 1
ATOM 1606 C CA . GLU A 1 210 ? 34.684 -10.842 -21.546 1.00 78.25 210 GLU A CA 1
ATOM 1607 C C . GLU A 1 210 ? 34.719 -11.866 -22.691 1.00 78.25 210 GLU A C 1
ATOM 1609 O O . GLU A 1 210 ? 33.672 -12.395 -23.080 1.00 78.25 210 GLU A O 1
ATOM 1614 N N . PRO A 1 211 ? 35.887 -12.127 -23.302 1.00 78.00 211 PRO A N 1
ATOM 1615 C CA . PRO A 1 211 ? 35.988 -13.127 -24.352 1.00 78.00 211 PRO A CA 1
ATOM 1616 C C . PRO A 1 211 ? 35.855 -14.527 -23.743 1.00 78.00 211 PRO A C 1
ATOM 1618 O O . PRO A 1 211 ? 36.715 -14.960 -22.983 1.00 78.00 211 PRO A O 1
ATOM 1621 N N . ALA A 1 212 ? 34.836 -15.285 -24.160 1.00 80.31 212 ALA A N 1
ATOM 1622 C CA . ALA A 1 212 ? 34.649 -16.684 -23.750 1.00 80.31 212 ALA A CA 1
ATOM 1623 C C . ALA A 1 212 ? 35.845 -17.600 -24.105 1.00 80.31 212 ALA A C 1
ATOM 1625 O O . ALA A 1 212 ? 35.957 -18.717 -23.605 1.00 80.31 212 ALA A O 1
ATOM 1626 N N . ASN A 1 213 ? 36.746 -17.138 -24.978 1.00 80.94 213 ASN A N 1
ATOM 1627 C CA . ASN A 1 213 ? 38.006 -17.793 -25.288 1.00 80.94 213 ASN A CA 1
ATOM 1628 C C . ASN A 1 213 ? 39.124 -16.748 -25.442 1.00 80.94 213 ASN A C 1
ATOM 1630 O O . ASN A 1 213 ? 39.089 -15.916 -26.346 1.00 80.94 213 ASN A O 1
ATOM 1634 N N . ASN A 1 214 ? 40.168 -16.846 -24.615 1.00 80.62 214 ASN A N 1
ATOM 1635 C CA . ASN A 1 214 ? 41.311 -15.920 -24.589 1.00 80.62 214 ASN A CA 1
ATOM 1636 C C . ASN A 1 214 ? 42.132 -15.861 -25.898 1.00 80.62 214 ASN A C 1
ATOM 1638 O O . ASN A 1 214 ? 42.969 -14.965 -26.064 1.00 80.62 214 ASN A O 1
ATOM 1642 N N . SER A 1 215 ? 41.921 -16.794 -26.834 1.00 83.38 215 SER A N 1
ATOM 1643 C CA . SER A 1 215 ? 42.501 -16.751 -28.185 1.00 83.38 215 SER A CA 1
ATOM 1644 C C . SER A 1 215 ? 41.749 -15.824 -29.152 1.00 83.38 215 SER A C 1
ATOM 1646 O O . SER A 1 215 ? 42.322 -15.419 -30.163 1.00 83.38 215 SER A O 1
ATOM 1648 N N . TRP A 1 216 ? 40.510 -15.425 -28.848 1.00 83.38 216 TRP A N 1
ATOM 1649 C CA . TRP A 1 216 ? 39.751 -14.472 -29.661 1.00 83.38 216 TRP A CA 1
ATOM 1650 C C . TRP A 1 216 ? 40.290 -13.054 -29.441 1.00 83.38 216 TRP A C 1
ATOM 1652 O O . TRP A 1 216 ? 40.124 -12.476 -28.371 1.00 83.38 216 TRP A O 1
ATOM 1662 N N . LYS A 1 217 ? 40.968 -12.493 -30.452 1.00 76.69 217 LYS A N 1
ATOM 1663 C CA . LYS A 1 217 ? 41.614 -11.167 -30.358 1.00 76.69 217 LYS A CA 1
ATOM 1664 C C . LYS A 1 217 ? 40.811 -10.008 -30.959 1.00 76.69 217 LYS A C 1
ATOM 1666 O O . LYS A 1 217 ? 41.079 -8.865 -30.617 1.00 76.69 217 LYS A O 1
ATOM 1671 N N . ASN A 1 218 ? 39.827 -10.300 -31.815 1.00 77.69 218 ASN A N 1
ATOM 1672 C CA . ASN A 1 218 ? 39.169 -9.313 -32.684 1.00 77.69 218 ASN A CA 1
ATOM 1673 C C . ASN A 1 218 ? 37.634 -9.301 -32.526 1.00 77.69 218 ASN A C 1
ATOM 1675 O O . ASN A 1 218 ? 36.913 -9.215 -33.517 1.00 77.69 218 ASN A O 1
ATOM 1679 N N . PHE A 1 219 ? 37.121 -9.432 -31.300 1.00 73.62 219 PHE A N 1
ATOM 1680 C CA . PHE A 1 219 ? 35.686 -9.311 -31.017 1.00 73.62 219 PHE A CA 1
ATOM 1681 C C . PHE A 1 219 ? 35.396 -8.028 -30.232 1.00 73.62 219 PHE A C 1
ATOM 1683 O O . PHE A 1 219 ? 36.163 -7.647 -29.350 1.00 73.62 219 PHE A O 1
ATOM 1690 N N . SER A 1 220 ? 34.275 -7.378 -30.541 1.00 77.38 220 SER A N 1
ATOM 1691 C CA . SER A 1 220 ? 33.771 -6.216 -29.814 1.00 77.38 220 SER A CA 1
ATOM 1692 C C . SE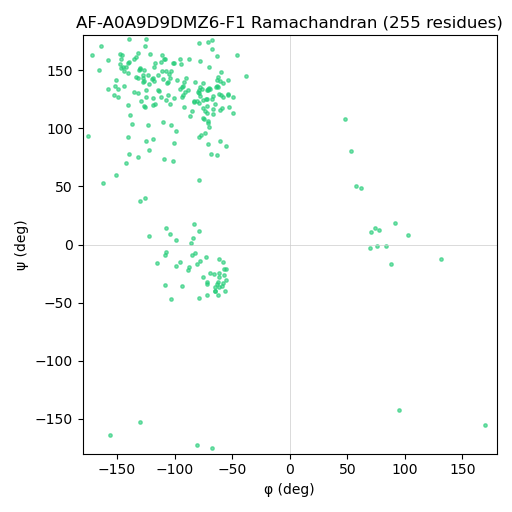R A 1 220 ? 32.273 -6.386 -29.593 1.00 77.38 220 SER A C 1
ATOM 1694 O O . SER A 1 220 ? 31.541 -6.700 -30.530 1.00 77.38 220 SER A O 1
ATOM 1696 N N . PHE A 1 221 ? 31.824 -6.172 -28.358 1.00 81.69 221 PHE A N 1
ATOM 1697 C CA . PHE A 1 221 ? 30.410 -6.103 -28.014 1.00 81.69 221 PHE A CA 1
ATOM 1698 C C . PHE A 1 221 ? 30.117 -4.719 -27.446 1.00 81.69 221 PHE A C 1
ATOM 1700 O O . PHE A 1 221 ? 30.707 -4.314 -26.447 1.00 81.69 221 PHE A O 1
ATOM 1707 N N . GLN A 1 222 ? 29.210 -3.999 -28.100 1.00 84.00 222 GLN A N 1
ATOM 1708 C CA . GLN A 1 222 ? 28.777 -2.663 -27.709 1.00 84.00 222 GLN A CA 1
ATOM 1709 C C . GLN A 1 222 ? 27.250 -2.705 -27.529 1.00 84.00 222 GLN A C 1
ATOM 1711 O O . GLN A 1 222 ? 26.525 -2.790 -28.524 1.00 84.00 222 GLN A O 1
ATOM 1716 N N . PRO A 1 223 ? 26.737 -2.740 -26.284 1.00 83.25 223 PRO A N 1
ATOM 1717 C CA . PRO A 1 223 ? 25.301 -2.788 -26.034 1.00 83.25 223 PRO A CA 1
ATOM 1718 C C . PRO A 1 223 ? 24.659 -1.439 -26.383 1.00 83.25 223 PRO A C 1
ATOM 1720 O O . PRO A 1 223 ? 24.798 -0.464 -25.653 1.00 83.25 223 PRO A O 1
ATOM 1723 N N . ASN A 1 224 ? 23.933 -1.394 -27.502 1.00 83.38 224 ASN A N 1
ATOM 1724 C CA . ASN A 1 224 ? 23.327 -0.157 -28.016 1.00 83.38 224 ASN A CA 1
ATOM 1725 C C . ASN A 1 224 ? 21.918 0.129 -27.468 1.00 83.38 224 ASN A C 1
ATOM 1727 O O . ASN A 1 224 ? 21.447 1.260 -27.533 1.00 83.38 224 ASN A O 1
ATOM 1731 N N . SER A 1 225 ? 21.203 -0.892 -26.987 1.00 83.94 225 SER A N 1
ATOM 1732 C CA . SER A 1 225 ? 19.855 -0.762 -26.418 1.00 83.94 225 SER A CA 1
ATOM 1733 C C . SER A 1 225 ? 19.477 -2.009 -25.618 1.00 83.94 225 SER A C 1
ATOM 1735 O O . SER A 1 225 ? 20.167 -3.027 -25.682 1.00 83.94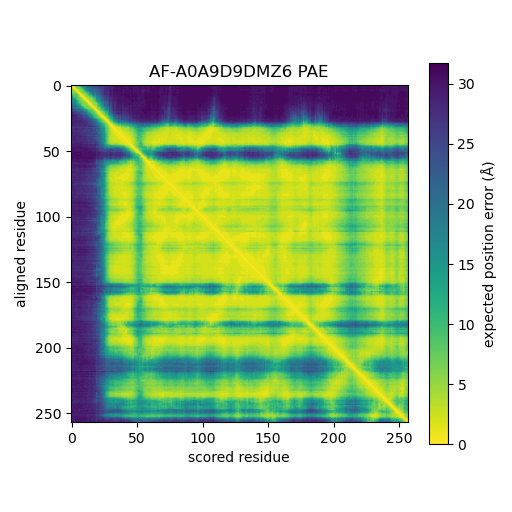 225 SER A O 1
ATOM 1737 N N . TRP A 1 226 ? 18.364 -1.934 -24.894 1.00 82.44 226 TRP A N 1
ATOM 1738 C CA . TRP A 1 226 ? 17.772 -3.041 -24.149 1.00 82.44 226 TRP A CA 1
ATOM 1739 C C . TRP A 1 226 ? 16.246 -2.925 -24.151 1.00 82.44 226 TRP A C 1
ATOM 1741 O O . TRP A 1 226 ? 15.707 -1.843 -24.391 1.00 82.44 226 TRP A O 1
ATOM 1751 N N . ARG A 1 227 ? 15.543 -4.033 -23.887 1.00 82.00 227 ARG A N 1
ATOM 1752 C CA . ARG A 1 227 ? 14.073 -4.095 -23.792 1.00 82.00 227 ARG A CA 1
ATOM 1753 C C . ARG A 1 227 ? 13.639 -5.102 -22.732 1.00 82.00 227 ARG A C 1
ATOM 1755 O O . ARG A 1 227 ? 14.342 -6.079 -22.493 1.00 82.00 227 ARG A O 1
ATOM 1762 N N . VAL A 1 228 ? 12.462 -4.883 -22.150 1.00 80.50 228 VAL A N 1
ATOM 1763 C CA . VAL A 1 228 ? 11.777 -5.846 -21.278 1.00 80.50 228 VAL A CA 1
ATOM 1764 C C . VAL A 1 228 ? 10.523 -6.327 -22.006 1.00 80.50 228 VAL A C 1
ATOM 1766 O O . VAL A 1 228 ? 9.712 -5.538 -22.495 1.00 80.50 228 VAL A O 1
ATOM 1769 N N . HIS A 1 229 ? 10.385 -7.642 -22.118 1.00 82.69 229 HIS A N 1
ATOM 1770 C CA . HIS A 1 229 ? 9.266 -8.284 -22.800 1.00 82.69 229 HIS A CA 1
ATOM 1771 C C . HIS A 1 229 ? 8.266 -8.832 -21.782 1.00 82.69 229 HIS A C 1
ATOM 1773 O O . HIS A 1 229 ? 8.669 -9.265 -20.709 1.00 82.69 229 HIS A O 1
ATOM 1779 N N . LYS A 1 230 ? 6.980 -8.854 -22.159 1.00 82.50 230 LYS A N 1
ATOM 1780 C CA . LYS A 1 230 ? 5.860 -9.296 -21.309 1.00 82.50 230 LYS A CA 1
ATOM 1781 C C . LYS A 1 230 ? 5.747 -8.510 -19.993 1.00 82.50 230 LYS A C 1
ATOM 1783 O O . LYS A 1 230 ? 5.644 -9.101 -18.928 1.00 82.50 230 LYS A O 1
ATOM 1788 N N . VAL A 1 231 ? 5.755 -7.179 -20.068 1.00 82.75 231 VAL A N 1
ATOM 1789 C CA . VAL A 1 231 ? 5.470 -6.341 -18.892 1.00 82.75 231 VAL A CA 1
ATOM 1790 C C . VAL A 1 231 ? 3.950 -6.278 -18.703 1.00 82.75 231 VAL A C 1
ATOM 1792 O O . VAL A 1 231 ? 3.276 -5.889 -19.665 1.00 82.75 231 VAL A O 1
ATOM 1795 N N . PRO A 1 232 ? 3.398 -6.666 -17.536 1.00 85.94 232 PRO A N 1
ATOM 1796 C CA . PRO A 1 232 ? 1.970 -6.539 -17.256 1.00 85.94 232 PRO A CA 1
ATOM 1797 C C . PRO A 1 232 ? 1.502 -5.086 -17.385 1.00 85.94 232 PRO A C 1
ATOM 1799 O O . PRO A 1 232 ? 2.191 -4.157 -16.967 1.00 85.94 232 PRO A O 1
ATOM 1802 N N . ALA A 1 233 ? 0.326 -4.878 -17.973 1.00 87.56 233 ALA A N 1
ATOM 1803 C CA . ALA A 1 233 ? -0.329 -3.573 -18.086 1.00 87.56 233 ALA A CA 1
ATOM 1804 C C . ALA A 1 233 ? -1.145 -3.201 -16.828 1.00 87.56 233 ALA A C 1
ATOM 1806 O O . ALA A 1 233 ? -1.882 -2.214 -16.841 1.00 87.56 233 ALA A O 1
ATOM 1807 N N . GLN A 1 234 ? -1.057 -4.021 -15.782 1.00 88.06 234 GLN A N 1
ATOM 1808 C CA . GLN A 1 234 ? -1.921 -4.050 -14.606 1.00 88.06 234 GLN A CA 1
ATOM 1809 C C . GLN A 1 234 ? -1.187 -4.711 -13.434 1.00 88.06 234 GLN A C 1
ATOM 1811 O O . GLN A 1 234 ? -0.244 -5.463 -13.669 1.00 88.06 234 GLN A O 1
ATOM 1816 N N . VAL A 1 235 ? -1.637 -4.436 -12.212 1.00 88.75 235 VAL A N 1
ATOM 1817 C CA . VAL A 1 235 ? -1.096 -4.977 -10.955 1.00 88.75 235 VAL A CA 1
ATOM 1818 C C . VAL A 1 235 ? -2.248 -5.214 -9.972 1.00 88.75 235 VAL A C 1
ATOM 1820 O O . VAL A 1 235 ? -3.251 -4.490 -10.024 1.00 88.75 235 VAL A O 1
ATOM 1823 N N . LEU A 1 236 ? -2.136 -6.201 -9.083 1.00 91.31 236 LEU A N 1
ATOM 1824 C CA . LEU A 1 236 ? -3.009 -6.305 -7.909 1.00 91.31 236 LEU A CA 1
ATOM 1825 C C . LEU A 1 236 ? -2.588 -5.277 -6.847 1.00 91.31 236 LEU A C 1
ATOM 1827 O O . LEU A 1 236 ? -1.403 -5.080 -6.581 1.00 91.31 236 LEU A O 1
ATOM 1831 N N . VAL A 1 237 ? -3.557 -4.629 -6.197 1.00 91.38 237 VAL A N 1
ATOM 1832 C CA . VAL A 1 237 ? -3.284 -3.662 -5.114 1.00 91.38 237 VAL A CA 1
ATOM 1833 C C . VAL A 1 237 ? -2.749 -4.349 -3.850 1.00 91.38 237 VAL A C 1
ATOM 1835 O O . VAL A 1 237 ? -2.016 -3.731 -3.077 1.00 91.38 237 VAL A O 1
ATOM 1838 N N . LEU A 1 238 ? -3.050 -5.634 -3.663 1.00 89.31 238 LEU A N 1
ATOM 1839 C CA . LEU A 1 238 ? -2.403 -6.529 -2.705 1.00 89.31 238 LEU A CA 1
ATOM 1840 C C . LEU A 1 238 ? -1.941 -7.788 -3.435 1.00 89.31 238 LEU A C 1
ATOM 1842 O O . LEU A 1 238 ? -2.642 -8.273 -4.316 1.00 89.31 238 LEU A O 1
ATOM 1846 N N . LYS A 1 239 ? -0.787 -8.337 -3.049 1.00 81.19 239 LYS A N 1
ATOM 1847 C CA . LYS A 1 239 ? -0.336 -9.641 -3.558 1.00 81.19 239 LYS A CA 1
ATOM 1848 C C . LYS A 1 239 ? -1.367 -10.718 -3.200 1.00 81.19 239 LYS A C 1
ATOM 1850 O O . LYS A 1 239 ? -2.009 -10.620 -2.152 1.00 81.19 239 LYS A O 1
ATOM 1855 N N . ASP A 1 240 ? -1.500 -11.739 -4.041 1.00 77.06 240 ASP A N 1
ATOM 1856 C CA . ASP A 1 240 ? -2.373 -12.878 -3.743 1.00 77.06 240 ASP A CA 1
ATOM 1857 C C . ASP A 1 240 ? -1.851 -13.729 -2.562 1.00 77.06 240 ASP A C 1
ATOM 1859 O O . ASP A 1 240 ? -0.767 -13.493 -2.021 1.00 77.06 240 ASP A O 1
ATOM 1863 N N . GLU A 1 241 ? -2.619 -14.746 -2.162 1.00 70.56 241 GLU A N 1
ATOM 1864 C CA . GLU A 1 241 ? -2.280 -15.668 -1.063 1.00 70.56 241 GLU A CA 1
ATOM 1865 C C . GLU A 1 241 ? -0.936 -16.413 -1.242 1.00 70.56 241 GLU A C 1
ATOM 1867 O O . GLU A 1 241 ? -0.344 -16.867 -0.264 1.00 70.56 241 GLU A O 1
ATOM 1872 N N . ASN A 1 242 ? -0.427 -16.510 -2.474 1.00 71.25 242 ASN A N 1
ATOM 1873 C CA . ASN A 1 242 ? 0.857 -17.120 -2.828 1.00 71.25 242 ASN A CA 1
ATOM 1874 C C . ASN A 1 242 ? 1.978 -16.073 -3.009 1.00 71.25 242 ASN A C 1
ATOM 1876 O O . ASN A 1 242 ? 3.097 -16.422 -3.395 1.00 71.25 242 ASN A O 1
ATOM 1880 N N . GLY A 1 243 ? 1.698 -14.790 -2.755 1.00 66.81 243 GLY A N 1
ATOM 1881 C CA . GLY A 1 243 ? 2.605 -13.670 -3.010 1.00 66.81 243 GLY A CA 1
ATOM 1882 C C . GLY A 1 243 ? 2.684 -13.247 -4.483 1.00 66.81 243 GLY A C 1
ATOM 1883 O O . GLY A 1 243 ? 3.595 -12.496 -4.843 1.00 66.81 243 GLY A O 1
ATOM 1884 N N . GLY A 1 244 ? 1.769 -13.738 -5.322 1.00 69.69 244 GLY A N 1
ATOM 1885 C CA . GLY A 1 244 ? 1.667 -13.450 -6.749 1.00 69.69 244 GLY A CA 1
ATOM 1886 C C . GLY A 1 244 ? 1.012 -12.105 -7.078 1.00 69.69 244 GLY A C 1
ATOM 1887 O O . GLY A 1 244 ? 0.507 -11.390 -6.213 1.00 69.69 244 GLY A O 1
ATOM 1888 N N . ASP A 1 245 ? 1.045 -11.775 -8.367 1.00 77.44 245 ASP A N 1
ATOM 1889 C CA . ASP A 1 245 ? 0.461 -10.579 -8.985 1.00 77.44 245 ASP A CA 1
ATOM 1890 C C . ASP A 1 245 ? -0.495 -11.011 -10.125 1.00 77.44 245 ASP A C 1
ATOM 189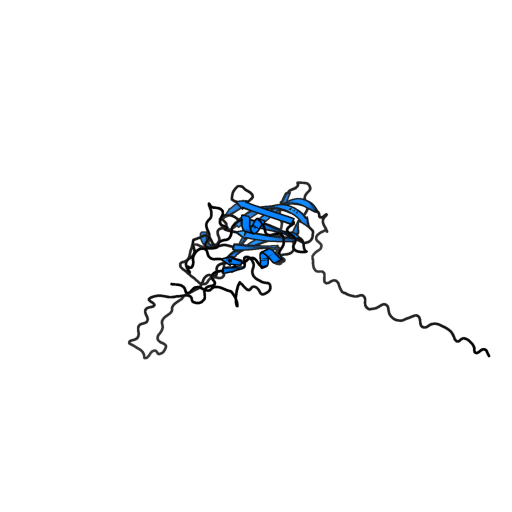2 O O . ASP A 1 245 ? -0.609 -12.202 -10.420 1.00 77.44 245 ASP A O 1
ATOM 1896 N N . ALA A 1 246 ? -1.183 -10.072 -10.782 1.00 72.25 246 ALA A N 1
ATOM 1897 C CA . ALA A 1 246 ? -2.182 -10.306 -11.830 1.00 72.25 246 ALA A CA 1
ATOM 1898 C C . ALA A 1 246 ? -1.624 -10.994 -13.103 1.00 72.25 246 ALA A C 1
ATOM 1900 O O . ALA A 1 246 ? -1.451 -10.362 -14.150 1.00 72.25 246 ALA A O 1
ATOM 1901 N N . ASP A 1 247 ? -1.397 -12.308 -13.049 1.00 72.38 247 ASP A N 1
ATOM 1902 C CA . ASP A 1 247 ? -0.845 -13.116 -14.143 1.00 72.38 247 ASP A CA 1
ATOM 1903 C C . ASP A 1 247 ? -1.877 -14.053 -14.811 1.00 72.38 247 ASP A C 1
ATOM 1905 O O . ASP A 1 247 ? -2.910 -14.424 -14.248 1.00 72.38 247 ASP A O 1
ATOM 1909 N N . GLY A 1 248 ? -1.579 -14.482 -16.041 1.00 67.81 248 GLY A N 1
ATOM 1910 C CA . GLY A 1 248 ? -2.316 -15.536 -16.735 1.00 67.81 248 GLY A CA 1
ATOM 1911 C C . GLY A 1 248 ? -3.428 -15.071 -17.686 1.00 67.81 248 GLY A C 1
ATOM 1912 O O . GLY A 1 248 ? -3.274 -14.156 -18.500 1.00 67.81 248 GLY A O 1
ATOM 1913 N N . LYS A 1 249 ? -4.539 -15.822 -17.717 1.00 63.44 249 LYS A N 1
ATOM 1914 C CA . LYS A 1 249 ? -5.538 -15.744 -18.798 1.00 63.44 249 LYS A CA 1
ATOM 1915 C C . LYS A 1 249 ? -6.455 -14.527 -18.638 1.00 63.44 249 LYS A C 1
ATOM 1917 O O . LYS A 1 249 ? -7.518 -14.619 -18.035 1.00 63.44 249 LYS A O 1
ATOM 1922 N N . GLY A 1 250 ? -6.073 -13.428 -19.277 1.00 69.00 250 GLY A N 1
ATOM 1923 C CA . GLY A 1 250 ? -6.796 -12.153 -19.242 1.00 69.00 250 GLY A CA 1
ATOM 1924 C C . GLY A 1 250 ? -5.885 -10.962 -18.952 1.00 69.00 250 GLY A C 1
ATOM 1925 O O . GLY A 1 250 ? -6.299 -9.827 -19.174 1.00 69.00 250 GLY A O 1
ATOM 1926 N N . THR A 1 251 ? -4.645 -11.213 -18.526 1.00 78.81 251 THR A N 1
ATOM 1927 C CA . THR A 1 251 ? -3.627 -10.180 -18.338 1.00 78.81 251 THR A CA 1
ATOM 1928 C C . THR A 1 251 ? -3.219 -9.584 -19.682 1.00 78.81 251 THR A C 1
ATOM 1930 O O . THR A 1 251 ? -2.810 -10.291 -20.610 1.00 78.81 251 THR A O 1
ATOM 1933 N N . GLU A 1 252 ? -3.324 -8.262 -19.801 1.00 83.31 252 GLU A N 1
ATOM 1934 C CA . GLU A 1 252 ? -2.722 -7.531 -20.906 1.00 83.31 252 GLU A CA 1
ATOM 1935 C C . GLU A 1 252 ? -1.232 -7.334 -20.614 1.00 83.31 252 GLU A C 1
ATOM 1937 O O . GLU A 1 252 ? -0.857 -6.843 -19.553 1.00 83.31 252 GLU A O 1
ATOM 1942 N N . TYR A 1 253 ? -0.372 -7.652 -21.580 1.00 83.88 253 TYR A N 1
ATOM 1943 C CA . TYR A 1 253 ? 1.050 -7.319 -21.512 1.00 83.88 253 TYR A CA 1
ATOM 1944 C C . TYR A 1 253 ? 1.403 -6.393 -22.666 1.00 83.88 253 TYR A C 1
ATOM 1946 O O . TYR A 1 253 ? 0.975 -6.609 -23.804 1.00 83.88 253 TYR A O 1
ATOM 1954 N N . PHE A 1 254 ? 2.249 -5.403 -22.405 1.00 75.12 254 PHE A N 1
ATOM 1955 C CA . PHE A 1 254 ? 2.845 -4.589 -23.456 1.00 75.12 254 PHE A CA 1
ATOM 1956 C C . PHE A 1 254 ? 4.314 -4.974 -23.666 1.00 75.12 254 PHE A C 1
ATOM 1958 O O . PHE A 1 254 ? 5.042 -5.374 -22.755 1.00 75.12 254 PHE A O 1
ATOM 1965 N N . SER A 1 255 ? 4.766 -4.870 -24.913 1.00 60.91 255 SER A N 1
ATOM 1966 C CA . SER A 1 255 ? 6.192 -4.862 -25.229 1.00 60.91 255 SER A CA 1
ATOM 1967 C C . SER A 1 255 ? 6.750 -3.476 -24.923 1.00 60.91 255 SER A C 1
ATOM 1969 O O . SER A 1 255 ? 6.223 -2.501 -25.467 1.00 60.91 255 SER A O 1
ATOM 1971 N N . SER A 1 256 ? 7.832 -3.369 -24.148 1.00 56.84 256 SER A N 1
ATOM 1972 C CA . SER A 1 256 ? 8.548 -2.095 -24.047 1.00 56.84 256 SER A CA 1
ATOM 1973 C C . SER A 1 256 ? 9.020 -1.651 -25.436 1.00 56.84 256 SER A C 1
ATOM 1975 O O . SER A 1 256 ? 9.710 -2.423 -26.114 1.00 56.84 256 SER A O 1
ATOM 1977 N N . ARG A 1 257 ? 8.686 -0.424 -25.841 1.00 50.09 257 ARG A N 1
ATOM 1978 C CA . ARG A 1 257 ? 9.424 0.274 -26.900 1.00 50.09 257 ARG A CA 1
ATOM 1979 C C . ARG A 1 257 ? 10.624 0.997 -26.302 1.00 50.09 257 ARG A C 1
ATOM 1981 O O . ARG A 1 257 ? 10.480 1.496 -25.165 1.00 50.09 257 ARG A O 1
#

Nearest PDB structures (foldseek):
  3r4r-assembly1_A  TM=6.403E-01  e=3.160E-06  Parabacteroides distasonis ATCC 8503
  3r4r-assembly2_B  TM=6.441E-01  e=6.537E-06  Parabacteroides distasonis ATCC 8503
  4jrf-assembly1_A  TM=5.080E-01  e=8.893E-03  Bacteroides ovatus ATCC 8483
  9bc2-assembly1_A  TM=3.745E-01  e=1.367E+00  Homo sapiens
  2zai-assembly6_C  TM=1.812E-01  e=6.490E+00  Pyrococcus furiosus DSM 3638

Mean predicted aligned error: 11.04 Å

Sequence (257 aa):
MKIRNLILPAVLLLFSLYSCEVEEPFSKRSEIEEGLPVKVLVPFRTQPGVVITRADQGAELENRVNNAYLIVFDEVGNKIGSKFCTEGNGMEPKTGSTGTLEINTISQNRAYIVGIANLNDGTVGTAYDITPDMLEQITTYDQLCSLQVKLSERGVQRGSTFVMTGMVIDEEGNNIIQIPGSESGTSTLSGCELRFERTDAKIEFIVKTEPANNSWKNFSFQPNSWRVHKVPAQVLVLKDENGGDADGKGTEYFSSR

Solvent-accessible surface area (backbone atoms only — not comparable to full-atom values): 15375 Å² total; per-residue (Å²): 136,90,84,81,89,83,84,86,82,92,88,82,82,77,96,77,85,88,72,80,76,78,86,73,81,74,75,86,68,79,88,64,71,60,69,38,65,20,34,38,38,41,37,35,38,50,48,86,58,73,84,27,43,68,88,79,64,56,70,64,43,70,35,39,59,71,32,37,36,40,38,32,25,41,76,90,26,43,56,62,24,64,38,79,23,34,77,89,45,44,27,51,73,76,48,53,39,32,33,37,38,49,40,56,35,50,12,30,69,49,22,36,40,39,40,43,25,30,44,37,76,88,84,47,70,36,52,48,69,47,36,62,72,65,59,67,72,48,56,36,48,70,56,44,50,66,34,68,39,39,47,74,55,99,60,88,70,75,73,74,36,56,42,25,27,27,43,30,23,39,86,90,62,50,44,69,38,65,40,68,54,36,98,82,38,52,39,64,53,77,71,37,35,29,46,29,35,52,71,70,83,48,62,58,83,84,85,81,88,77,70,97,44,90,83,67,83,89,80,85,87,78,89,86,77,87,79,58,73,73,41,64,45,46,40,37,63,34,61,44,100,85,68,44,65,64,71,65,98,82,55,56,59,44,68,47,128

Foldseek 3Di:
DDDDDDDDDDPDDDPPPPDPPPPDPPPDDDDADKPFKAKEKAKAFEDDADDAADPDDDPLLLQFFAWKKKFKAAPQFFTFWIDTGGDVRQWDDPGRGIGIGIIIGIWHAWMKMKMKTQADPPVGDWQWPGHPVVVVPDGGVVVLQVDKIFGPDQAPDIPSGFIKMWIKAAPVGDRTHTDHHDPVRYDYPPRIHTYIYGQDDHHHDPDDDDPPDPPDDDDDDDPPDDWDFFAWRMWRSAQPPVSHIPDDDPTDGDTHD

Radius of gyration: 27.0 Å; Cα contacts (8 Å, |Δi|>4): 506; chains: 1; bounding box: 85×87×69 Å

Secondary structure (DSSP, 8-state):
-------------------------S--PPPPPSS-EEEEEEEEEE-------SS---HHHHT--SEEEEEEEETT-BEEEEEEEEETBEEEEEETTEEEEEEEEE-EEEEEEEEEES--SSSS--SB---HHHHHT--BHHHHHT-EEEBSS--S---S---EEEEEEESS--S-EEE---TTSEEE-TTEEEEEEESS-----------SSTT--S-----------SEESEEESS--TTS--S-STT--EE---

InterPro domains:
  IPR029141 Major fimbrial subunit protein, N-terminal [PF06321] (53-175)